Protein AF-A0A2N1R5A4-F1 (afdb_monomer)

Secondary structure (DSSP, 8-state):
------------------------------------SS---S-TTHHHHHHHHHTT-PPPPPHHHHHHHHHHHHHHTTTTS-HHHHHHHHHHHTT-TT--HHHHHHHHHHHHHHHHHHTHHHHHHHHHHHHHHHTT---GGGHHHHHTHHHHHHHHHHHHHHHHHHTTS-----HHHHHHHHHHHHHHHHHHTT---SB-GGG-HHHHHHHHHHHHHHTTSTTS-HHHHHHHHHHHTTB-HHHH-

Nearest PDB structures (foldseek):
  6fmt-assembly1_A  TM=8.128E-01  e=4.790E-05  Escherichia coli K-12
  6cb2-assembly1_A  TM=6.966E-01  e=2.205E-04  Escherichia coli K-12

Foldseek 3Di:
DDDDDDDDDPPPPDDDDDDDDDPDDDDDDDDDPPDPDDDDDDDPPVVVVVVCVVPVPQDPQDPVNLVVLLVQLLVVLPDLQFSQLVSCVSCVVVSNNPDDPVSVVVSVVVSVVVCCVVCVVLVVLLVVQVVCVVVVNHDPSSLLSVLQVQLQVLLQVLLVVLLVVVVVDCPDPDNVVLVVLSVVLVVLLVVLVPFAADDASNRCDNVLSNQLSNQLSVCSDRNRRSLSSQLSSCRNVHHHNVRRD

Sequence (245 aa):
MSTGGAERNEERLAAPGLWPCLNVRIDYADSSLTKYLYEWRFSSSEAAVSRAIVRGRRMPMTFVQACVLGLFQGVAEFLPVSSSGHLLVFKDLMGLSDVPVLFDVVLHLATLASILVVFRKRVAGILVSMARWIAHKSGEADAENLAIVPPALVATFLTAVVGLLVDKVDLGSSPKLVAGLLLVTAAILVASSRLGGGTGYRGMGWKRGIVIGLAQGIGVFPGISRSGITISAGLASGLKREEAG

pLDDT: mean 78.46, std 22.05, range [31.47, 97.25]

Mean predicted aligned error: 13.77 Å

Radius of gyration: 30.94 Å; Cα contacts (8 Å, |Δi|>4): 231; chains: 1; bounding box: 44×62×106 Å

Structure (mmCIF, N/CA/C/O backbone):
data_AF-A0A2N1R5A4-F1
#
_entry.id   AF-A0A2N1R5A4-F1
#
loop_
_atom_site.group_PDB
_atom_site.id
_atom_site.type_symbol
_atom_site.label_atom_id
_atom_site.label_alt_id
_atom_site.label_comp_id
_atom_site.label_asym_id
_atom_site.label_entity_id
_atom_site.label_seq_id
_atom_site.pdbx_PDB_ins_code
_atom_site.Cartn_x
_atom_site.Cartn_y
_atom_site.Cartn_z
_atom_site.occupancy
_atom_site.B_iso_or_equiv
_atom_site.auth_seq_id
_atom_site.auth_comp_id
_atom_site.auth_asym_id
_atom_site.auth_atom_id
_atom_site.pdbx_PDB_model_num
ATOM 1 N N . MET A 1 1 ? -7.183 47.922 -85.135 1.00 38.62 1 MET A N 1
ATOM 2 C CA . MET A 1 1 ? -7.449 46.470 -85.250 1.00 38.62 1 MET A CA 1
ATOM 3 C C . MET A 1 1 ? -7.148 45.880 -83.880 1.00 38.62 1 MET A C 1
ATOM 5 O O . MET A 1 1 ? -6.009 45.981 -83.459 1.00 38.62 1 MET A O 1
ATOM 9 N N . SER A 1 2 ? -8.171 45.704 -83.032 1.00 36.09 2 SER A N 1
ATOM 10 C CA . SER A 1 2 ? -8.958 44.455 -82.887 1.00 36.09 2 SER A CA 1
ATOM 11 C C . SER A 1 2 ? -8.044 43.351 -82.341 1.00 36.09 2 SER A C 1
ATOM 13 O O . SER A 1 2 ? -7.055 43.056 -82.993 1.00 36.09 2 SER A O 1
ATOM 15 N N . THR A 1 3 ? -8.202 42.763 -81.159 1.00 39.41 3 THR A N 1
ATOM 16 C CA . THR A 1 3 ? -9.374 42.333 -80.370 1.00 39.41 3 THR A CA 1
ATOM 17 C C . THR A 1 3 ? -8.874 42.126 -78.928 1.00 39.41 3 THR A C 1
ATOM 19 O O . THR A 1 3 ? -7.727 41.743 -78.743 1.00 39.41 3 THR A O 1
ATOM 22 N N . GLY A 1 4 ? -9.606 42.425 -77.860 1.00 33.94 4 GLY A N 1
ATOM 23 C CA . GLY A 1 4 ? -10.830 41.729 -77.466 1.00 33.94 4 GLY A CA 1
ATOM 24 C C . GLY A 1 4 ? -10.540 40.971 -76.167 1.00 33.94 4 GLY A C 1
ATOM 25 O O . GLY A 1 4 ? -9.726 40.052 -76.155 1.00 33.94 4 GLY A O 1
ATOM 26 N N . GLY A 1 5 ? -11.154 41.411 -75.069 1.00 45.38 5 GLY A N 1
ATOM 27 C CA . GLY A 1 5 ? -11.184 40.641 -73.832 1.00 45.38 5 GLY A CA 1
ATOM 28 C C . GLY A 1 5 ? -12.022 39.375 -74.010 1.00 45.38 5 GLY A C 1
ATOM 29 O O . GLY A 1 5 ? -12.999 39.381 -74.752 1.00 45.38 5 GLY A O 1
ATOM 30 N N . ALA A 1 6 ? -11.635 38.313 -73.316 1.00 43.84 6 ALA A N 1
ATOM 31 C CA . ALA A 1 6 ? -12.456 37.134 -73.061 1.00 43.84 6 ALA A CA 1
ATOM 32 C C . ALA A 1 6 ? -11.964 36.585 -71.716 1.00 43.84 6 ALA A C 1
ATOM 34 O O . ALA A 1 6 ? -10.813 36.191 -71.573 1.00 43.84 6 ALA A O 1
ATOM 35 N N . GLU A 1 7 ? -12.634 36.966 -70.641 1.00 44.44 7 GLU A N 1
ATOM 36 C CA . GLU A 1 7 ? -13.735 36.212 -70.043 1.00 44.44 7 GLU A CA 1
ATOM 37 C C . GLU A 1 7 ? -13.238 35.158 -69.054 1.00 44.44 7 GLU A C 1
ATOM 39 O O . GLU A 1 7 ? -12.411 34.290 -69.314 1.00 44.44 7 GLU A O 1
ATOM 44 N N . ARG A 1 8 ? -13.756 35.347 -67.849 1.00 46.75 8 ARG A N 1
ATOM 45 C CA . ARG A 1 8 ? -13.519 34.611 -66.626 1.00 46.75 8 ARG A CA 1
ATOM 46 C C . ARG A 1 8 ? -14.373 33.348 -66.701 1.00 46.75 8 ARG A C 1
ATOM 48 O O . ARG A 1 8 ? -15.586 33.472 -66.622 1.00 46.75 8 ARG A O 1
ATOM 55 N N . ASN A 1 9 ? -13.759 32.172 -66.800 1.00 37.84 9 ASN A N 1
ATOM 56 C CA . ASN A 1 9 ? -14.450 30.899 -66.581 1.00 37.84 9 ASN A CA 1
ATOM 57 C C . ASN A 1 9 ? -13.842 30.192 -65.368 1.00 37.84 9 ASN A C 1
ATOM 59 O O . ASN A 1 9 ? -13.026 29.281 -65.477 1.00 37.84 9 ASN A O 1
ATOM 63 N N . GLU A 1 10 ? -14.241 30.663 -64.185 1.00 43.12 10 GLU A N 1
ATOM 64 C CA . GLU A 1 10 ? -14.227 29.848 -62.973 1.00 43.12 10 GLU A CA 1
ATOM 65 C C . GLU A 1 10 ? -15.364 28.827 -63.097 1.00 43.12 10 GLU A C 1
ATOM 67 O O . GLU A 1 10 ? -16.507 29.108 -62.736 1.00 43.12 10 GLU A O 1
ATOM 72 N N . GLU A 1 11 ? -15.076 27.630 -63.608 1.00 37.25 11 GLU A N 1
ATOM 73 C CA . GLU A 1 11 ? -16.006 26.511 -63.458 1.00 37.25 11 GLU A CA 1
ATOM 74 C C . GLU A 1 11 ? -16.001 26.042 -61.995 1.00 37.25 11 GLU A C 1
ATOM 76 O O . GLU A 1 11 ? -15.258 25.154 -61.578 1.00 37.25 11 GLU A O 1
ATOM 81 N N . ARG A 1 12 ? -16.869 26.660 -61.185 1.00 39.47 12 ARG A N 1
ATOM 82 C CA . ARG A 1 12 ? -17.380 26.060 -59.949 1.00 39.47 12 ARG A CA 1
ATOM 83 C C . ARG A 1 12 ? -18.332 24.927 -60.322 1.00 39.47 12 ARG A C 1
ATOM 85 O O . ARG A 1 12 ? -19.537 25.137 -60.440 1.00 39.47 12 ARG A O 1
ATOM 92 N N . LEU A 1 13 ? -17.813 23.709 -60.427 1.00 35.88 13 LEU A N 1
ATOM 93 C CA . LEU A 1 13 ? -18.649 22.519 -60.308 1.00 35.88 13 LEU A CA 1
ATOM 94 C C . LEU A 1 13 ? -18.947 22.280 -58.825 1.00 35.88 13 LEU A C 1
ATOM 96 O O . LEU A 1 13 ? -18.180 21.657 -58.095 1.00 35.88 13 LEU A O 1
ATOM 100 N N . ALA A 1 14 ? -20.075 22.822 -58.373 1.00 40.78 14 ALA A N 1
ATOM 101 C CA . ALA A 1 14 ? -20.738 22.351 -57.170 1.00 40.78 14 ALA A CA 1
ATOM 102 C C . ALA A 1 14 ? -21.546 21.095 -57.528 1.00 40.78 14 ALA A C 1
ATOM 104 O O . ALA A 1 14 ? -22.563 21.185 -58.210 1.00 40.78 14 ALA A O 1
ATOM 105 N N . ALA A 1 15 ? -21.107 19.931 -57.050 1.00 40.31 15 ALA A N 1
ATOM 106 C CA . ALA A 1 15 ? -21.948 18.746 -56.928 1.00 40.31 15 ALA A CA 1
ATOM 107 C C . ALA A 1 15 ? -21.550 17.944 -55.670 1.00 40.31 15 ALA A C 1
ATOM 109 O O . ALA A 1 15 ? -20.407 18.037 -55.220 1.00 40.31 15 ALA A O 1
ATOM 110 N N . PRO A 1 16 ? -22.507 17.247 -55.037 1.00 43.66 16 PRO A N 1
ATOM 111 C CA . PRO A 1 16 ? -22.581 17.127 -53.588 1.00 43.66 16 PRO A CA 1
ATOM 112 C C . PRO A 1 16 ? -22.128 15.759 -53.060 1.00 43.66 16 PRO A C 1
ATOM 114 O O . PRO A 1 16 ? -22.350 14.732 -53.693 1.00 43.66 16 PRO A O 1
ATOM 117 N N . GLY A 1 17 ? -21.630 15.749 -51.821 1.00 43.44 17 GLY A N 1
ATOM 118 C CA . GLY A 1 17 ? -21.624 14.562 -50.965 1.00 43.44 17 GLY A CA 1
ATOM 119 C C . GLY A 1 17 ? -20.312 13.773 -50.907 1.00 43.44 17 GLY A C 1
ATOM 120 O O . GLY A 1 17 ? -19.796 13.322 -51.918 1.00 43.44 17 GLY A O 1
ATOM 121 N N . LEU A 1 18 ? -19.886 13.538 -49.659 1.00 35.31 18 LEU A N 1
ATOM 122 C CA . LEU A 1 18 ? -18.924 12.533 -49.176 1.00 35.31 18 LEU A CA 1
ATOM 123 C C . LEU A 1 18 ? -17.424 12.816 -49.429 1.00 35.31 18 LEU A C 1
ATOM 125 O O . LEU A 1 18 ? -16.897 12.694 -50.525 1.00 35.31 18 LEU A O 1
ATOM 129 N N . TRP A 1 19 ? -16.724 13.142 -48.334 1.00 37.88 19 TRP A N 1
ATOM 130 C CA . TRP A 1 19 ? -15.260 13.047 -48.163 1.00 37.88 19 TRP A CA 1
ATOM 131 C C . TRP A 1 19 ? -14.756 11.651 -48.608 1.00 37.88 19 TRP A C 1
ATOM 133 O O . TRP A 1 19 ? -15.540 10.714 -48.437 1.00 37.88 19 TRP A O 1
ATOM 143 N N . PRO A 1 20 ? -13.481 11.427 -49.035 1.00 48.81 20 PRO A N 1
ATOM 144 C CA . PRO A 1 20 ? -12.291 11.947 -48.339 1.00 48.81 20 PRO A CA 1
ATOM 145 C C . PRO A 1 20 ? -10.967 12.098 -49.149 1.00 48.81 20 PRO A C 1
ATOM 147 O O . PRO A 1 20 ? -10.773 11.522 -50.210 1.00 48.81 20 PRO A O 1
ATOM 150 N N . CYS A 1 21 ? -9.993 12.767 -48.517 1.00 38.88 21 CYS A N 1
ATOM 151 C CA . CYS A 1 21 ? -8.541 12.617 -48.711 1.00 38.88 21 CYS A CA 1
ATOM 152 C C . CYS A 1 21 ? -7.894 13.062 -50.042 1.00 38.88 21 CYS A C 1
ATOM 154 O O . CYS A 1 21 ? -8.387 12.844 -51.136 1.00 38.88 21 CYS A O 1
ATOM 156 N N . LEU A 1 22 ? -6.661 13.562 -49.896 1.00 34.66 22 LEU A N 1
ATOM 157 C CA . LEU A 1 22 ? -5.660 13.779 -50.946 1.00 34.66 22 LEU A CA 1
ATOM 158 C C . LEU A 1 22 ? -5.798 15.071 -51.769 1.00 34.66 22 LEU A C 1
ATOM 160 O O . LEU A 1 22 ? -6.216 15.078 -52.918 1.00 34.66 22 LEU A O 1
ATOM 164 N N . ASN A 1 23 ? -5.294 16.168 -51.202 1.00 32.75 23 ASN A N 1
ATOM 165 C CA . ASN A 1 23 ? -4.788 17.279 -52.003 1.00 32.75 23 ASN A CA 1
ATOM 166 C C . ASN A 1 23 ? -3.254 17.208 -51.966 1.00 32.75 23 ASN A C 1
ATOM 168 O O . ASN A 1 23 ? -2.614 17.786 -51.089 1.00 32.75 23 ASN A O 1
ATOM 172 N N . VAL A 1 24 ? -2.665 16.415 -52.865 1.00 37.81 24 VAL A N 1
ATOM 173 C CA . VAL A 1 24 ? -1.216 16.405 -53.107 1.00 37.81 24 VAL A CA 1
ATOM 174 C C . VAL A 1 24 ? -0.992 17.026 -54.475 1.00 37.81 24 VAL A C 1
ATOM 176 O O . VAL A 1 24 ? -1.367 16.471 -55.503 1.00 37.81 24 VAL A O 1
ATOM 179 N N . ARG A 1 25 ? -0.406 18.219 -54.455 1.00 33.16 25 ARG A N 1
ATOM 180 C CA . ARG A 1 25 ? 0.061 18.950 -55.628 1.00 33.16 25 ARG A CA 1
ATOM 181 C C . ARG A 1 25 ? 1.377 18.292 -56.066 1.00 33.16 25 ARG A C 1
ATOM 183 O O . ARG A 1 25 ? 2.320 18.271 -55.281 1.00 33.16 25 ARG A O 1
ATOM 190 N N . ILE A 1 26 ? 1.415 17.698 -57.257 1.00 36.38 26 ILE A N 1
ATOM 191 C CA . ILE A 1 26 ? 2.628 17.102 -57.838 1.00 36.38 26 ILE A CA 1
ATOM 192 C C . ILE A 1 26 ? 3.144 18.064 -58.907 1.00 36.38 26 ILE A C 1
ATOM 194 O O . ILE A 1 26 ? 2.508 18.224 -59.946 1.00 36.38 26 ILE A O 1
ATOM 198 N N . ASP A 1 27 ? 4.282 18.701 -58.633 1.00 32.91 27 ASP A N 1
ATOM 199 C CA . ASP A 1 27 ? 5.105 19.345 -59.657 1.00 32.91 27 ASP A CA 1
ATOM 200 C C . ASP A 1 27 ? 5.864 18.261 -60.430 1.00 32.91 27 ASP A C 1
ATOM 202 O O . ASP A 1 27 ? 6.550 17.419 -59.846 1.00 32.91 27 ASP A O 1
ATOM 206 N N . TYR A 1 28 ? 5.726 18.273 -61.754 1.00 34.88 28 TYR A N 1
ATOM 207 C CA . TYR A 1 28 ? 6.483 17.416 -62.660 1.00 34.88 28 TYR A CA 1
ATOM 208 C C . TYR A 1 28 ? 7.795 18.106 -63.030 1.00 34.88 28 TYR A C 1
ATOM 210 O O . TYR A 1 28 ? 7.831 18.950 -63.922 1.00 34.88 28 TYR A O 1
ATOM 218 N N . ALA A 1 29 ? 8.884 17.706 -62.380 1.00 34.66 29 ALA A N 1
ATOM 219 C CA . ALA A 1 29 ? 10.231 17.920 -62.891 1.00 34.66 29 ALA A CA 1
ATOM 220 C C . ALA A 1 29 ? 11.153 16.813 -62.366 1.00 34.66 29 ALA A C 1
ATOM 222 O O . ALA A 1 29 ? 11.592 16.856 -61.223 1.00 34.66 29 ALA A O 1
ATOM 223 N N . ASP A 1 30 ? 11.366 15.790 -63.192 1.00 34.44 30 ASP A N 1
ATOM 224 C CA . ASP A 1 30 ? 12.681 15.250 -63.572 1.00 34.44 30 ASP A CA 1
ATOM 225 C C . ASP A 1 30 ? 12.570 13.765 -63.972 1.00 34.44 30 ASP A C 1
ATOM 227 O O . ASP A 1 30 ? 11.887 12.940 -63.364 1.00 34.44 30 ASP A O 1
ATOM 231 N N . SER A 1 31 ? 13.209 13.467 -65.091 1.00 47.75 31 SER A N 1
ATOM 232 C CA . SER A 1 31 ? 13.121 12.274 -65.913 1.00 47.75 31 SER A CA 1
ATOM 233 C C . SER A 1 31 ? 14.115 11.197 -65.479 1.00 47.75 31 SER A C 1
ATOM 235 O O . SER A 1 31 ? 15.319 11.358 -65.645 1.00 47.75 31 SER A O 1
ATOM 237 N N . SER A 1 32 ? 13.627 10.042 -65.020 1.00 31.47 32 SER A N 1
ATOM 238 C CA . SER A 1 32 ? 14.327 8.753 -65.193 1.00 31.47 32 SER A CA 1
ATOM 239 C C . SER A 1 32 ? 13.379 7.562 -64.971 1.00 31.47 32 SER A C 1
ATOM 241 O O . SER A 1 32 ? 13.102 7.116 -63.860 1.00 31.47 32 SER A O 1
ATOM 243 N N . LEU A 1 33 ? 12.852 7.050 -66.087 1.00 38.97 33 LEU A N 1
ATOM 244 C CA . LEU A 1 33 ? 11.903 5.936 -66.212 1.00 38.97 33 LEU A CA 1
ATOM 245 C C . LEU A 1 33 ? 12.588 4.553 -66.166 1.00 38.97 33 LEU A C 1
ATOM 247 O O . LEU A 1 33 ? 12.486 3.780 -67.113 1.00 38.97 33 LEU A O 1
ATOM 251 N N . THR A 1 34 ? 13.263 4.195 -65.073 1.00 37.41 34 THR A N 1
ATOM 252 C CA . THR A 1 34 ? 13.851 2.840 -64.926 1.00 37.41 34 THR A CA 1
ATOM 253 C C . THR A 1 34 ? 13.839 2.340 -63.482 1.00 37.41 34 THR A C 1
ATOM 255 O O . THR A 1 34 ? 14.871 2.001 -62.906 1.00 37.41 34 THR A O 1
ATOM 258 N N . LYS A 1 35 ? 12.656 2.270 -62.858 1.00 33.91 35 LYS A N 1
ATOM 259 C CA . LYS A 1 35 ? 12.503 1.497 -61.607 1.00 33.91 35 LYS A CA 1
ATOM 260 C C . LYS A 1 35 ? 11.090 1.012 -61.288 1.00 33.91 35 LYS A C 1
ATOM 262 O O . LYS A 1 35 ? 10.770 0.749 -60.132 1.00 33.91 35 LYS A O 1
ATOM 267 N N . TYR A 1 36 ? 10.253 0.877 -62.309 1.00 33.88 36 TYR A N 1
ATOM 268 C CA . TYR A 1 36 ? 8.976 0.187 -62.196 1.00 33.88 36 TYR A CA 1
ATOM 269 C C . TYR A 1 36 ? 9.079 -1.109 -62.985 1.00 33.88 36 TYR A C 1
ATOM 271 O O . TYR A 1 36 ? 9.395 -1.059 -64.167 1.00 33.88 36 TYR A O 1
ATOM 279 N N . LEU A 1 37 ? 8.769 -2.217 -62.308 1.00 36.16 37 LEU A N 1
ATOM 280 C CA . LEU A 1 37 ? 8.665 -3.609 -62.765 1.00 36.16 37 LEU A CA 1
ATOM 281 C C . LEU A 1 37 ? 9.774 -4.525 -62.222 1.00 36.16 37 LEU A C 1
ATOM 283 O O . LEU A 1 37 ? 10.950 -4.358 -62.518 1.00 36.16 37 LEU A O 1
ATOM 287 N N . TYR A 1 38 ? 9.301 -5.538 -61.487 1.00 33.47 38 TYR A N 1
ATOM 288 C CA . TYR A 1 38 ? 9.990 -6.699 -60.909 1.00 33.47 38 TYR A CA 1
ATOM 289 C C . TYR A 1 38 ? 10.623 -6.525 -59.522 1.00 33.47 38 TYR A C 1
ATOM 291 O O . TYR A 1 38 ? 11.831 -6.438 -59.378 1.00 33.47 38 TYR A O 1
ATOM 299 N N . GLU A 1 39 ? 9.780 -6.556 -58.484 1.00 33.06 39 GLU A N 1
ATOM 300 C CA . GLU A 1 39 ? 9.723 -7.715 -57.571 1.00 33.06 39 GLU A CA 1
ATOM 301 C C . GLU A 1 39 ? 8.591 -7.541 -56.544 1.00 33.06 39 GLU A C 1
ATOM 303 O O . GLU A 1 39 ? 8.650 -6.729 -55.624 1.00 33.06 39 GLU A O 1
ATOM 308 N N . TRP A 1 40 ? 7.524 -8.323 -56.719 1.00 35.38 40 TRP A N 1
ATOM 309 C CA . TRP A 1 40 ? 6.447 -8.496 -55.747 1.00 35.38 40 TRP A CA 1
ATOM 310 C C . TRP A 1 40 ? 6.473 -9.961 -55.313 1.00 35.38 40 TRP A C 1
ATOM 312 O O . TRP A 1 40 ? 5.943 -10.816 -56.022 1.00 35.38 40 TRP A O 1
ATOM 322 N N . ARG A 1 41 ? 7.122 -10.282 -54.182 1.00 36.53 41 ARG A N 1
ATOM 323 C CA . ARG A 1 41 ? 6.940 -11.590 -53.533 1.00 36.53 41 ARG A CA 1
ATOM 324 C C . ARG A 1 41 ? 7.281 -11.585 -52.035 1.00 36.53 41 ARG A C 1
ATOM 326 O O . ARG A 1 41 ? 8.438 -11.577 -51.650 1.00 36.53 41 ARG A O 1
ATOM 333 N N . PHE A 1 42 ? 6.209 -11.714 -51.251 1.00 34.47 42 PHE A N 1
ATOM 334 C CA . PHE A 1 42 ? 6.087 -12.332 -49.921 1.00 34.47 42 PHE A CA 1
ATOM 335 C C . PHE A 1 42 ? 6.638 -11.652 -48.643 1.00 34.47 42 PHE A C 1
ATOM 337 O O . PHE A 1 42 ? 7.790 -11.265 -48.532 1.00 34.47 42 PHE A O 1
ATOM 344 N N . SER A 1 43 ? 5.756 -11.679 -47.631 1.00 38.84 43 SER A N 1
ATOM 345 C CA . SER A 1 43 ? 5.914 -11.403 -46.191 1.00 38.84 43 SER A CA 1
ATOM 346 C C . SER A 1 43 ? 5.950 -9.939 -45.722 1.00 38.84 43 SER A C 1
ATOM 348 O O . SER A 1 43 ? 6.980 -9.347 -45.404 1.00 38.84 43 SER A O 1
ATOM 350 N N . SER A 1 44 ? 4.753 -9.363 -45.598 1.00 51.00 44 SER A N 1
ATOM 351 C CA . SER A 1 44 ? 4.470 -7.994 -45.142 1.00 51.00 44 SER A CA 1
ATOM 352 C C . SER A 1 44 ? 4.685 -7.728 -43.639 1.00 51.00 44 SER A C 1
ATOM 354 O O . SER A 1 44 ? 4.224 -6.698 -43.150 1.00 51.00 44 SER A O 1
ATOM 356 N N . SER A 1 45 ? 5.362 -8.602 -42.887 1.00 50.19 45 SER A N 1
ATOM 357 C CA . SER A 1 45 ? 5.686 -8.368 -41.467 1.00 50.19 45 SER A CA 1
ATOM 358 C C . SER A 1 45 ? 7.139 -7.926 -41.256 1.00 50.19 45 SER A C 1
ATOM 360 O O . SER A 1 45 ? 7.386 -6.996 -40.494 1.00 50.1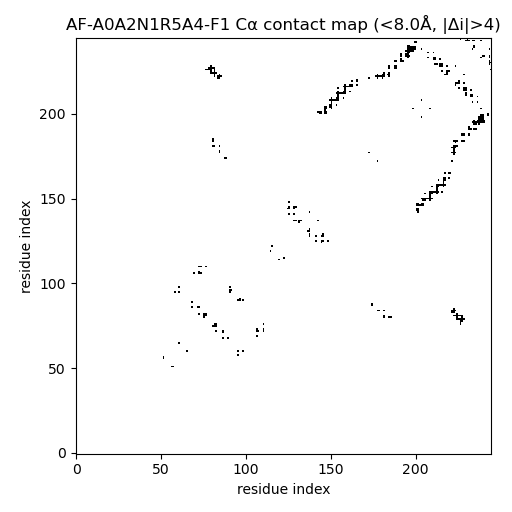9 45 SER A O 1
ATOM 362 N N . GLU A 1 46 ? 8.107 -8.491 -41.976 1.00 47.38 46 GLU A N 1
ATOM 363 C CA . GLU A 1 46 ? 9.531 -8.243 -41.696 1.00 47.38 46 GLU A CA 1
ATOM 364 C C . GLU A 1 46 ? 10.063 -6.959 -42.349 1.00 47.38 46 GLU A C 1
ATOM 366 O O . GLU A 1 46 ? 10.825 -6.206 -41.742 1.00 47.38 46 GLU A O 1
ATOM 371 N N . ALA A 1 47 ? 9.585 -6.616 -43.548 1.00 41.78 47 ALA A N 1
ATOM 372 C CA . ALA A 1 47 ? 10.017 -5.408 -44.260 1.00 41.78 47 ALA A CA 1
ATOM 373 C C . ALA A 1 47 ? 9.438 -4.101 -43.676 1.00 41.78 47 ALA A C 1
ATOM 375 O O . ALA A 1 47 ? 9.939 -3.008 -43.968 1.00 41.78 47 ALA A O 1
ATOM 376 N N . ALA A 1 48 ? 8.369 -4.197 -42.880 1.00 52.03 48 ALA A N 1
ATOM 377 C CA . ALA A 1 48 ? 7.825 -3.083 -42.104 1.00 52.03 48 ALA A CA 1
ATOM 378 C C . ALA A 1 48 ? 8.643 -2.869 -40.822 1.00 52.03 48 ALA A C 1
ATOM 380 O O . ALA A 1 48 ? 9.032 -1.739 -40.528 1.00 52.03 48 ALA A O 1
ATOM 381 N N . VAL A 1 49 ? 8.988 -3.961 -40.132 1.00 52.06 49 VAL A N 1
ATOM 382 C CA . VAL A 1 49 ? 9.856 -3.963 -38.945 1.00 52.06 49 VAL A CA 1
ATOM 383 C C . VAL A 1 49 ? 11.248 -3.431 -39.295 1.00 52.06 49 VAL A C 1
ATOM 385 O O . VAL A 1 49 ? 11.729 -2.494 -38.663 1.00 52.06 49 VAL A O 1
ATOM 388 N N . SER A 1 50 ? 11.852 -3.913 -40.382 1.00 40.75 50 SER A N 1
ATOM 389 C CA . SER A 1 50 ? 13.212 -3.521 -40.768 1.00 40.75 50 SER A CA 1
ATOM 390 C C . SER A 1 50 ? 13.321 -2.069 -41.263 1.00 40.75 50 SER A C 1
ATOM 392 O O . SER A 1 50 ? 14.377 -1.454 -41.132 1.00 40.75 50 SER A O 1
ATOM 394 N N . ARG A 1 51 ? 12.236 -1.475 -41.788 1.00 40.50 51 ARG A N 1
ATOM 395 C CA . ARG A 1 51 ? 12.192 -0.048 -42.176 1.00 40.50 51 ARG A CA 1
ATOM 396 C C . ARG A 1 51 ? 11.804 0.886 -41.026 1.00 40.50 51 ARG A C 1
ATOM 398 O O . ARG A 1 51 ? 12.214 2.046 -41.043 1.00 40.50 51 ARG A O 1
ATOM 405 N N . ALA A 1 52 ? 11.068 0.396 -40.029 1.00 48.81 52 ALA A N 1
ATOM 406 C CA . ALA A 1 52 ? 10.799 1.120 -38.784 1.00 48.81 52 ALA A CA 1
ATOM 407 C C . ALA A 1 52 ? 12.038 1.205 -37.873 1.00 48.81 52 ALA A C 1
ATOM 409 O O . ALA A 1 52 ? 12.173 2.161 -37.120 1.00 48.81 52 ALA A O 1
ATOM 410 N N . ILE A 1 53 ? 12.977 0.260 -37.990 1.00 51.03 53 ILE A N 1
ATOM 411 C CA . ILE A 1 53 ? 14.257 0.282 -37.261 1.00 51.03 53 ILE A CA 1
ATOM 412 C C . ILE A 1 53 ? 15.204 1.389 -37.780 1.00 51.03 53 ILE A C 1
ATOM 414 O O . ILE A 1 53 ? 15.960 1.963 -37.004 1.00 51.03 53 ILE A O 1
ATOM 418 N N . VAL A 1 54 ? 15.141 1.747 -39.071 1.00 52.88 54 VAL A N 1
ATOM 419 C CA . VAL A 1 54 ? 16.077 2.706 -39.710 1.00 52.88 54 VAL A CA 1
ATOM 420 C C . VAL A 1 54 ? 15.619 4.170 -39.618 1.00 52.88 54 VAL A C 1
ATOM 422 O O . VAL A 1 54 ? 16.429 5.091 -39.667 1.00 52.88 54 VAL A O 1
ATOM 425 N N . ARG A 1 55 ? 14.321 4.424 -39.446 1.00 47.00 55 ARG A N 1
ATOM 426 C CA . ARG A 1 55 ? 13.779 5.753 -39.121 1.00 47.00 55 ARG A CA 1
ATOM 427 C C . ARG A 1 55 ? 13.214 5.624 -37.729 1.00 47.00 55 ARG A C 1
ATOM 429 O O . ARG A 1 55 ? 12.226 4.920 -37.651 1.00 47.00 55 ARG A O 1
ATOM 436 N N . GLY A 1 56 ? 13.790 6.250 -36.697 1.00 46.75 56 GLY A N 1
ATOM 437 C CA . GLY A 1 56 ? 13.422 6.143 -35.267 1.00 46.75 56 GLY A CA 1
ATOM 438 C C . GLY A 1 56 ? 11.947 6.408 -34.912 1.00 46.75 56 GLY A C 1
ATOM 439 O O . GLY A 1 56 ? 11.624 7.277 -34.107 1.00 46.75 56 GLY A O 1
ATOM 440 N N . ARG A 1 57 ? 11.038 5.657 -35.526 1.00 49.19 57 ARG A N 1
ATOM 441 C CA . ARG A 1 57 ? 9.595 5.718 -35.433 1.00 49.19 57 ARG A CA 1
ATOM 442 C C . ARG A 1 57 ? 9.245 4.703 -34.367 1.00 49.19 57 ARG A C 1
ATOM 444 O O . ARG A 1 57 ? 9.111 3.511 -34.625 1.00 49.19 57 ARG A O 1
ATOM 451 N N . ARG A 1 58 ? 9.201 5.211 -33.142 1.00 56.94 58 ARG A N 1
ATOM 452 C CA . ARG A 1 58 ? 8.823 4.455 -31.955 1.00 56.94 58 ARG A CA 1
ATOM 453 C C . ARG A 1 58 ? 7.430 3.875 -32.202 1.00 56.94 58 ARG A C 1
ATOM 455 O O . ARG A 1 58 ? 6.519 4.603 -32.603 1.00 56.94 58 ARG A O 1
ATOM 462 N N . MET A 1 59 ? 7.297 2.559 -32.069 1.00 56.91 59 MET A N 1
ATOM 463 C CA . MET A 1 59 ? 6.027 1.883 -32.311 1.00 56.91 59 MET A CA 1
ATOM 464 C C . MET A 1 59 ? 5.072 2.248 -31.168 1.00 56.91 59 MET A C 1
ATOM 466 O O . MET A 1 59 ? 5.438 2.057 -30.008 1.00 56.91 59 ME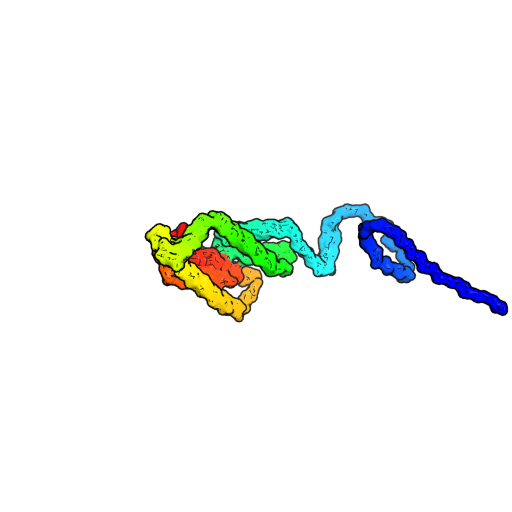T A O 1
ATOM 470 N N . PRO A 1 60 ? 3.877 2.795 -31.454 1.00 72.31 60 PRO A N 1
ATOM 471 C CA . PRO A 1 60 ? 2.902 3.065 -30.407 1.00 72.31 60 PRO A CA 1
ATOM 472 C C . PRO A 1 60 ? 2.519 1.754 -29.712 1.00 72.31 60 PRO A C 1
ATOM 474 O O . PRO A 1 60 ? 2.451 0.706 -30.360 1.00 72.31 60 PRO A O 1
ATOM 477 N N . MET A 1 61 ? 2.263 1.817 -28.401 1.00 84.75 61 MET A N 1
ATOM 478 C CA . MET A 1 61 ? 1.838 0.653 -27.622 1.00 84.75 61 MET A CA 1
ATOM 479 C C . MET A 1 61 ? 0.618 0.008 -28.283 1.00 84.75 61 MET A C 1
ATOM 481 O O . MET A 1 61 ? -0.414 0.647 -28.495 1.00 84.75 61 MET A O 1
ATOM 485 N N . THR A 1 62 ? 0.741 -1.272 -28.609 1.00 90.12 62 THR A N 1
ATOM 486 C CA . THR A 1 62 ? -0.360 -2.038 -29.191 1.00 90.12 62 THR A CA 1
ATOM 487 C C . THR A 1 62 ? -1.402 -2.370 -28.126 1.00 90.12 62 THR A C 1
ATOM 489 O O . THR A 1 62 ? -1.095 -2.470 -26.937 1.00 90.12 62 THR A O 1
ATOM 492 N N . PHE A 1 63 ? -2.643 -2.610 -28.550 1.00 90.38 63 PHE A N 1
ATOM 493 C CA . PHE A 1 63 ? -3.709 -3.048 -27.644 1.00 90.38 63 PHE A CA 1
ATOM 494 C C . PHE A 1 63 ? -3.325 -4.318 -26.866 1.00 90.38 63 PHE A C 1
ATOM 496 O O . PHE A 1 63 ? -3.546 -4.400 -25.663 1.00 90.38 63 PHE A O 1
ATOM 503 N N . VAL A 1 64 ? -2.671 -5.277 -27.530 1.00 92.06 64 VAL A N 1
ATOM 504 C CA . VAL A 1 64 ? -2.211 -6.521 -26.895 1.00 92.06 64 VAL A CA 1
ATOM 505 C C . VAL A 1 64 ? -1.178 -6.235 -25.803 1.00 92.06 64 VAL A C 1
ATOM 507 O O . VAL A 1 64 ? -1.309 -6.758 -24.699 1.00 92.06 64 VAL A O 1
ATOM 510 N N . GLN A 1 65 ? -0.193 -5.370 -26.066 1.00 91.69 65 GLN A N 1
ATOM 511 C CA . GLN A 1 65 ? 0.784 -4.959 -25.051 1.00 91.69 65 GLN A CA 1
ATOM 512 C C . GLN A 1 65 ? 0.104 -4.275 -23.860 1.00 91.69 65 GLN A C 1
ATOM 514 O O . GLN A 1 65 ? 0.427 -4.588 -22.717 1.00 91.69 65 GLN A O 1
ATOM 519 N N . ALA A 1 66 ? -0.880 -3.406 -24.111 1.00 92.19 66 ALA A N 1
ATOM 520 C CA . ALA A 1 66 ? -1.652 -2.760 -23.054 1.00 92.19 66 ALA A CA 1
ATOM 521 C C . ALA A 1 66 ? -2.401 -3.783 -22.181 1.00 92.19 66 ALA A C 1
ATOM 523 O O . ALA A 1 66 ? -2.359 -3.692 -20.956 1.00 92.19 66 ALA A O 1
ATOM 524 N N . CYS A 1 67 ? -3.040 -4.785 -22.796 1.00 93.19 67 CYS A N 1
ATOM 525 C CA . CYS A 1 67 ? -3.719 -5.863 -22.076 1.00 93.19 67 CYS A CA 1
ATOM 526 C C . CYS A 1 67 ? -2.751 -6.706 -21.240 1.00 93.19 67 CYS A C 1
ATOM 528 O O . CYS A 1 67 ? -3.063 -7.021 -20.094 1.00 93.19 67 CYS A O 1
ATOM 530 N N . VAL A 1 68 ? -1.578 -7.050 -21.780 1.00 93.00 68 VAL A N 1
ATOM 531 C CA . VAL A 1 68 ? -0.561 -7.828 -21.055 1.00 93.00 68 VAL A CA 1
ATOM 532 C C . VAL A 1 68 ? -0.022 -7.041 -19.861 1.00 93.00 68 VAL A C 1
ATOM 534 O O . VAL A 1 68 ? 0.024 -7.575 -18.756 1.00 93.00 68 VAL A O 1
ATOM 537 N N . LEU A 1 69 ? 0.326 -5.765 -20.054 1.00 92.50 69 LEU A N 1
ATOM 538 C CA . LEU A 1 69 ? 0.787 -4.888 -18.974 1.00 92.50 69 LEU A CA 1
ATOM 539 C C . LEU A 1 69 ? -0.302 -4.677 -17.915 1.00 92.50 69 LEU A C 1
ATOM 541 O O . LEU A 1 69 ? -0.009 -4.699 -16.723 1.00 92.50 69 LEU A O 1
ATOM 545 N N . GLY A 1 70 ? -1.561 -4.528 -18.334 1.00 93.62 70 GLY A N 1
ATOM 546 C CA . GLY A 1 70 ? -2.694 -4.387 -17.424 1.00 93.62 70 G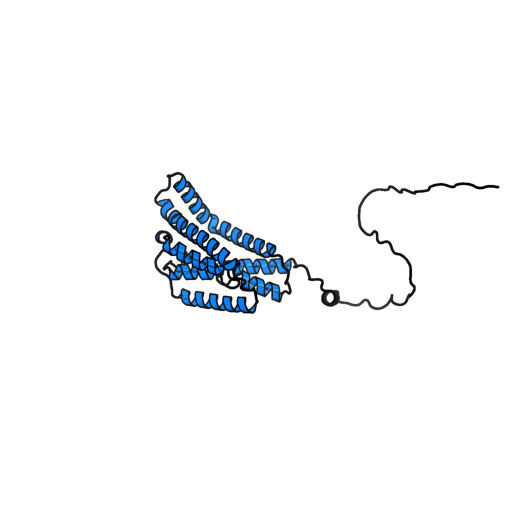LY A CA 1
ATOM 547 C C . GLY A 1 70 ? -2.973 -5.648 -16.608 1.00 93.62 70 GLY A C 1
ATOM 548 O O . GLY A 1 70 ? -3.168 -5.556 -15.398 1.00 93.62 70 GLY A O 1
ATOM 549 N N . LEU A 1 71 ? -2.928 -6.828 -17.234 1.00 93.25 71 LEU A N 1
ATOM 550 C CA . LEU A 1 71 ? -3.041 -8.107 -16.530 1.00 93.25 71 LEU A CA 1
ATOM 551 C C . LEU A 1 71 ? -1.898 -8.272 -15.526 1.00 93.25 71 LEU A C 1
ATOM 553 O O . LEU A 1 71 ? -2.131 -8.638 -14.375 1.00 93.25 71 LEU A O 1
ATOM 557 N N . PHE A 1 72 ? -0.674 -7.964 -15.955 1.00 92.94 72 PHE A N 1
ATOM 558 C CA . PHE A 1 72 ? 0.499 -8.050 -15.104 1.00 92.94 72 PHE A CA 1
ATOM 559 C C . PHE A 1 72 ? 0.394 -7.106 -13.900 1.00 92.94 72 PHE A C 1
ATOM 561 O O . PHE A 1 72 ? 0.584 -7.559 -12.775 1.00 92.94 72 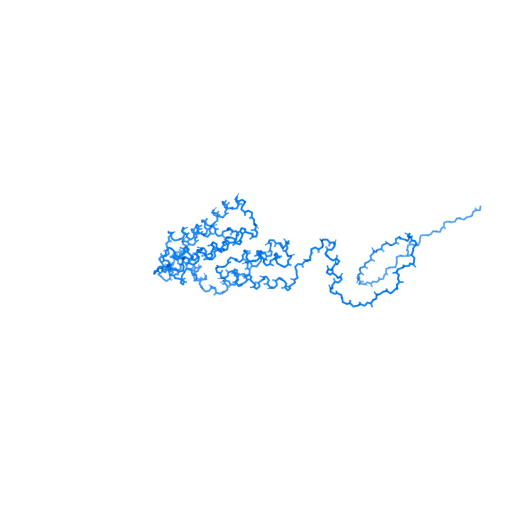PHE A O 1
ATOM 568 N N . GLN A 1 73 ? 0.017 -5.836 -14.100 1.00 93.50 73 GLN A N 1
ATOM 569 C CA . GLN A 1 73 ? -0.229 -4.903 -12.995 1.00 93.50 73 GLN A CA 1
ATOM 570 C C . GLN A 1 73 ? -1.334 -5.419 -12.069 1.00 93.50 73 GLN A C 1
ATOM 572 O O . GLN A 1 73 ? -1.185 -5.368 -10.851 1.00 93.50 73 GLN A O 1
ATOM 577 N N . GLY A 1 74 ? -2.428 -5.929 -12.639 1.00 91.94 74 GLY A N 1
ATOM 578 C CA . GLY A 1 74 ? -3.545 -6.482 -11.882 1.00 91.94 74 GLY A CA 1
ATOM 579 C C . GLY A 1 74 ? -3.120 -7.607 -10.942 1.00 91.94 74 GLY A C 1
ATOM 580 O O . GLY A 1 74 ? -3.613 -7.679 -9.826 1.00 91.94 74 GLY A O 1
ATOM 581 N N . VAL A 1 75 ? -2.174 -8.449 -11.357 1.00 91.69 75 VAL A N 1
ATOM 582 C CA . VAL A 1 75 ? -1.591 -9.478 -10.488 1.00 91.69 75 VAL A CA 1
ATOM 583 C C . VAL A 1 75 ? -0.582 -8.853 -9.518 1.00 91.69 75 VAL A C 1
ATOM 585 O O . VAL A 1 75 ? -0.699 -9.017 -8.307 1.00 91.69 75 VAL A O 1
ATOM 588 N N . ALA A 1 76 ? 0.395 -8.107 -10.029 1.00 90.94 76 ALA A N 1
ATOM 589 C CA . ALA A 1 76 ? 1.541 -7.635 -9.261 1.00 90.94 76 ALA A CA 1
ATOM 590 C C . ALA A 1 76 ? 1.200 -6.590 -8.185 1.00 90.94 76 ALA A C 1
ATOM 592 O O . ALA A 1 76 ? 1.947 -6.483 -7.219 1.00 90.94 76 ALA A O 1
ATOM 593 N N . GLU A 1 77 ? 0.105 -5.830 -8.315 1.00 89.75 77 GLU A N 1
ATOM 594 C CA . GLU A 1 77 ? -0.297 -4.839 -7.300 1.00 89.75 77 GLU A CA 1
ATOM 595 C C . GLU A 1 77 ? -0.716 -5.503 -5.981 1.00 89.75 77 GLU A C 1
ATOM 597 O O . GLU A 1 77 ? -0.474 -4.953 -4.908 1.00 89.75 77 GLU A O 1
ATOM 602 N N . PHE A 1 78 ? -1.319 -6.695 -6.046 1.00 85.00 78 PHE A N 1
ATOM 603 C CA . PHE A 1 78 ? -1.785 -7.415 -4.856 1.00 85.00 78 PHE A CA 1
ATOM 604 C C . PHE A 1 78 ? -0.720 -8.327 -4.253 1.00 85.00 78 PHE A C 1
ATOM 606 O O . PHE A 1 78 ? -0.842 -8.742 -3.103 1.00 85.00 78 PHE A O 1
ATOM 613 N N . LEU A 1 79 ? 0.337 -8.633 -5.006 1.00 87.25 79 LEU A N 1
ATOM 614 C CA . LEU A 1 79 ? 1.468 -9.385 -4.489 1.00 87.25 79 LEU A CA 1
ATOM 615 C C . LEU A 1 79 ? 2.512 -8.429 -3.894 1.00 87.25 79 LEU A C 1
ATOM 617 O O . LEU A 1 79 ? 2.725 -7.328 -4.405 1.00 87.25 79 LEU A O 1
ATOM 621 N N . PRO A 1 80 ? 3.244 -8.842 -2.846 1.00 86.25 80 PRO A N 1
ATOM 622 C CA . PRO A 1 80 ? 4.306 -8.034 -2.264 1.00 86.25 80 PRO A CA 1
ATOM 623 C C . PRO A 1 80 ? 5.586 -8.079 -3.124 1.00 86.25 80 PRO A C 1
ATOM 625 O O . PRO A 1 80 ? 6.668 -8.363 -2.631 1.00 86.25 80 PRO A O 1
ATOM 628 N N . VAL A 1 81 ? 5.478 -7.779 -4.421 1.00 84.25 81 VAL A N 1
ATOM 629 C CA . VAL A 1 81 ? 6.561 -7.934 -5.412 1.00 84.25 81 VAL A CA 1
ATOM 630 C C . VAL A 1 81 ? 6.960 -6.627 -6.110 1.00 84.25 81 VAL A C 1
ATOM 632 O O . VAL A 1 81 ? 7.795 -6.661 -6.997 1.00 84.25 81 VAL A O 1
ATOM 635 N N . SER A 1 82 ? 6.438 -5.465 -5.694 1.00 86.81 82 SER A N 1
ATOM 636 C CA . SER A 1 82 ? 6.665 -4.151 -6.334 1.00 86.81 82 SER A CA 1
ATOM 637 C C . SER A 1 82 ? 6.219 -4.131 -7.804 1.00 86.81 82 SER A C 1
ATOM 639 O O . SER A 1 82 ? 6.978 -4.430 -8.732 1.00 86.81 82 SER A O 1
ATOM 641 N N . SER A 1 83 ? 4.953 -3.765 -8.010 1.00 86.25 83 SER A N 1
ATOM 642 C CA . SER A 1 83 ? 4.314 -3.697 -9.327 1.00 86.25 83 SER A CA 1
ATOM 643 C C . SER A 1 83 ? 5.010 -2.711 -10.273 1.00 86.25 83 SER A C 1
ATOM 645 O O . SER A 1 83 ? 5.311 -3.069 -11.408 1.00 86.25 83 SER A O 1
ATOM 647 N N . SER A 1 84 ? 5.361 -1.512 -9.795 1.00 83.62 84 SER A N 1
ATOM 648 C CA . SER A 1 84 ? 6.020 -0.467 -10.593 1.00 83.62 84 SER A CA 1
ATOM 649 C C . SER A 1 84 ? 7.405 -0.874 -11.106 1.00 83.62 84 SER A C 1
ATOM 651 O O . SER A 1 84 ? 7.725 -0.622 -12.268 1.00 83.62 84 SER A O 1
ATOM 653 N N . GLY A 1 85 ? 8.214 -1.541 -10.273 1.00 83.75 85 GLY A N 1
ATOM 654 C CA . GLY A 1 85 ? 9.544 -2.015 -10.663 1.00 83.75 85 GLY A CA 1
ATOM 655 C C . GLY A 1 85 ? 9.478 -3.074 -11.761 1.00 83.75 85 GLY A C 1
ATOM 656 O O . GLY A 1 85 ? 10.189 -2.984 -12.760 1.00 83.75 85 GLY A O 1
ATOM 657 N N . HIS A 1 86 ? 8.571 -4.041 -11.624 1.00 85.56 86 HIS A N 1
ATOM 658 C CA . HIS A 1 86 ? 8.369 -5.048 -12.659 1.00 85.56 86 HIS A CA 1
ATOM 659 C C . HIS A 1 86 ? 7.771 -4.449 -13.934 1.00 85.56 86 HIS A C 1
ATOM 661 O O . HIS A 1 86 ? 8.241 -4.761 -15.024 1.00 85.56 86 HIS A O 1
ATOM 667 N N . LEU A 1 87 ? 6.783 -3.557 -13.825 1.00 86.75 87 LEU A N 1
ATOM 668 C CA . LEU A 1 87 ? 6.175 -2.905 -14.983 1.00 86.75 87 LEU A CA 1
ATOM 669 C C . LEU A 1 87 ? 7.217 -2.129 -15.805 1.00 86.75 87 LEU A C 1
ATOM 671 O O . LEU A 1 87 ? 7.186 -2.188 -17.033 1.00 86.75 87 LEU A O 1
ATOM 675 N N . LEU A 1 88 ? 8.177 -1.468 -15.146 1.00 84.31 88 LEU A N 1
ATOM 676 C CA . LEU A 1 88 ? 9.312 -0.816 -15.805 1.00 84.31 88 LEU A CA 1
ATOM 677 C C . LEU A 1 88 ? 10.174 -1.819 -16.589 1.00 84.31 88 LEU A C 1
ATOM 679 O O . LEU A 1 88 ? 10.481 -1.576 -17.754 1.00 84.31 88 LEU A O 1
ATOM 683 N N . VAL A 1 89 ? 10.514 -2.962 -15.984 1.00 82.75 89 VAL A N 1
ATOM 684 C CA . VAL A 1 89 ? 11.288 -4.031 -16.643 1.00 82.75 89 VAL A CA 1
ATOM 685 C C . VAL A 1 89 ? 10.532 -4.613 -17.843 1.00 82.75 89 VAL A C 1
ATOM 687 O O . VAL A 1 89 ? 11.121 -4.814 -18.901 1.00 82.75 89 VAL A O 1
ATOM 690 N N . PHE A 1 90 ? 9.223 -4.851 -17.720 1.00 85.75 90 PHE A N 1
ATOM 691 C CA . PHE A 1 90 ? 8.403 -5.366 -18.822 1.00 85.75 90 PHE A CA 1
ATOM 692 C C . PHE A 1 90 ? 8.276 -4.367 -19.974 1.00 85.75 90 PHE A C 1
ATOM 694 O O . PHE A 1 90 ? 8.330 -4.770 -21.136 1.00 85.75 90 PHE A O 1
ATOM 701 N N . LYS A 1 91 ? 8.138 -3.071 -19.676 1.00 86.44 91 LYS A N 1
ATOM 702 C CA . LYS A 1 91 ? 8.147 -2.017 -20.698 1.00 86.44 91 LYS A CA 1
ATOM 703 C C . LYS A 1 91 ? 9.474 -1.984 -21.449 1.00 86.44 91 LYS A C 1
ATOM 705 O O . LYS A 1 91 ? 9.457 -1.961 -22.676 1.00 86.44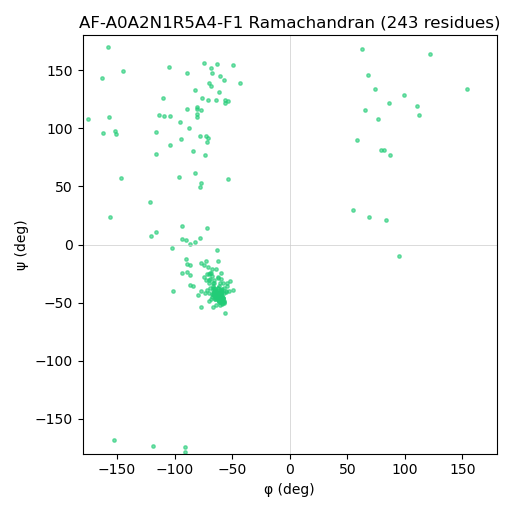 91 LYS A O 1
ATOM 710 N N . ASP A 1 92 ? 10.596 -2.038 -20.733 1.00 83.94 92 ASP A N 1
ATOM 711 C CA . ASP A 1 92 ? 11.935 -2.069 -21.334 1.00 83.94 92 ASP A CA 1
ATOM 712 C C . ASP A 1 92 ? 12.120 -3.306 -22.230 1.00 83.94 92 ASP A C 1
ATOM 714 O O . ASP A 1 92 ? 12.487 -3.180 -23.398 1.00 83.94 92 ASP A O 1
ATOM 718 N N . LEU A 1 93 ? 11.722 -4.490 -21.746 1.00 84.38 93 LEU A N 1
ATOM 719 C CA . LEU A 1 93 ? 11.781 -5.748 -22.502 1.00 84.38 93 LEU A CA 1
ATOM 720 C C . LEU A 1 93 ? 10.934 -5.722 -23.787 1.00 84.38 93 LEU A C 1
ATOM 722 O O . LEU A 1 93 ? 11.293 -6.347 -24.783 1.00 84.38 93 LEU A O 1
ATOM 726 N N . MET A 1 94 ? 9.810 -5.003 -23.778 1.00 86.19 94 MET A N 1
ATOM 727 C CA . MET A 1 94 ? 8.938 -4.824 -24.945 1.00 86.19 94 MET A CA 1
ATOM 728 C C . MET A 1 94 ? 9.358 -3.655 -25.855 1.00 86.19 94 MET A C 1
ATOM 730 O O . MET A 1 94 ? 8.675 -3.395 -26.848 1.00 86.19 94 MET A O 1
ATOM 734 N N . GLY A 1 95 ? 10.441 -2.936 -25.533 1.00 83.06 95 GLY A N 1
ATOM 735 C CA . GLY A 1 95 ? 10.886 -1.749 -26.271 1.00 83.06 95 GLY A CA 1
ATOM 736 C C . GLY A 1 95 ? 9.957 -0.536 -26.125 1.00 83.06 95 GLY A C 1
ATOM 737 O O . GLY A 1 95 ? 9.923 0.327 -27.001 1.00 83.06 95 GLY A O 1
ATOM 738 N N . LEU A 1 96 ? 9.175 -0.477 -25.043 1.00 81.62 96 LEU A N 1
ATOM 739 C CA . LEU A 1 96 ? 8.170 0.547 -24.745 1.00 81.62 96 LEU A CA 1
ATOM 740 C C . LEU A 1 96 ? 8.737 1.640 -23.821 1.00 81.62 96 LEU A C 1
ATOM 742 O O . LEU A 1 96 ? 8.226 1.883 -22.727 1.00 81.62 96 LEU A O 1
ATOM 746 N N . SER A 1 97 ? 9.805 2.308 -24.254 1.00 68.75 97 SER A N 1
ATOM 747 C CA . SER A 1 97 ? 10.540 3.277 -23.427 1.00 68.75 97 SER A CA 1
ATOM 748 C C . SER A 1 97 ? 9.827 4.619 -23.193 1.00 68.75 97 SER A C 1
ATOM 750 O O . SER A 1 97 ? 10.195 5.321 -22.258 1.00 68.75 97 SER A O 1
ATOM 752 N N . ASP A 1 98 ? 8.772 4.957 -23.949 1.00 71.44 98 ASP A N 1
ATOM 753 C CA . ASP A 1 98 ? 8.015 6.219 -23.784 1.00 71.44 98 ASP A CA 1
ATOM 754 C C . ASP A 1 98 ? 6.532 6.023 -23.481 1.00 71.44 98 ASP A C 1
ATOM 756 O O . ASP A 1 98 ? 5.672 6.771 -23.959 1.00 71.44 98 ASP A O 1
ATOM 760 N N . VAL A 1 99 ? 6.187 4.999 -22.705 1.00 82.00 99 VAL A N 1
ATOM 761 C CA . VAL A 1 99 ? 4.807 4.892 -22.221 1.00 82.00 99 VAL A CA 1
ATOM 762 C C . VAL A 1 99 ? 4.519 6.095 -21.316 1.00 82.00 99 VAL A C 1
ATOM 764 O O . VAL A 1 99 ? 5.240 6.288 -20.334 1.00 82.00 99 VAL A O 1
ATOM 767 N N . PRO A 1 100 ? 3.472 6.894 -21.595 1.00 85.00 100 PRO A N 1
ATOM 768 C CA . PRO A 1 100 ? 3.135 8.034 -20.756 1.00 85.00 100 PRO A CA 1
ATOM 769 C C . PRO A 1 100 ? 2.891 7.600 -19.311 1.00 85.00 100 PRO A C 1
ATOM 771 O O . PRO A 1 100 ? 2.214 6.598 -19.077 1.00 85.00 100 PRO A O 1
ATOM 774 N N . VAL A 1 101 ? 3.339 8.405 -18.343 1.00 84.88 101 VAL A N 1
ATOM 775 C CA . VAL A 1 101 ? 3.068 8.189 -16.904 1.00 84.88 101 VAL A CA 1
ATOM 776 C C . VAL A 1 101 ? 1.568 8.010 -16.636 1.00 84.88 101 VAL A C 1
ATOM 778 O O . VAL A 1 101 ? 1.172 7.239 -15.766 1.00 84.88 101 VAL A O 1
ATOM 781 N N . LEU A 1 102 ? 0.719 8.658 -17.441 1.00 89.38 102 LEU A N 1
ATOM 782 C CA . LEU A 1 102 ? -0.733 8.509 -17.389 1.00 89.38 102 LEU A CA 1
ATOM 783 C C . LEU A 1 102 ? -1.199 7.049 -17.512 1.00 89.38 102 LEU A C 1
ATOM 785 O O . LEU A 1 102 ? -2.169 6.678 -16.860 1.00 89.38 102 LEU A O 1
ATOM 789 N N . PHE A 1 103 ? -0.527 6.214 -18.310 1.00 90.75 103 PHE A N 1
ATOM 790 C CA . PHE A 1 103 ? -0.877 4.798 -18.424 1.00 90.75 103 PHE A CA 1
ATOM 791 C C . PHE A 1 103 ? -0.730 4.087 -17.076 1.00 90.75 103 PHE A C 1
ATOM 793 O O . PHE A 1 103 ? -1.649 3.394 -16.647 1.00 90.75 103 PHE A O 1
ATOM 800 N N . ASP A 1 104 ? 0.369 4.336 -16.363 1.00 90.38 104 ASP A N 1
ATOM 801 C CA . ASP A 1 104 ? 0.612 3.733 -15.051 1.00 90.38 104 ASP A CA 1
ATOM 802 C C . ASP A 1 104 ? -0.416 4.218 -14.037 1.00 90.38 104 ASP A C 1
ATOM 804 O O . ASP A 1 104 ? -0.942 3.416 -13.268 1.00 90.38 104 ASP A O 1
ATOM 808 N N . VAL A 1 105 ? -0.767 5.506 -14.077 1.00 92.06 105 VAL A N 1
ATOM 809 C CA . VAL A 1 105 ? -1.832 6.074 -13.239 1.00 92.06 105 VAL A CA 1
ATOM 810 C C . VAL A 1 105 ? -3.166 5.376 -13.505 1.00 92.06 105 VAL A C 1
ATOM 812 O O . VAL A 1 105 ? -3.833 4.965 -12.559 1.00 92.06 105 VAL A O 1
ATOM 815 N N . VAL A 1 106 ? -3.547 5.182 -14.771 1.00 94.88 106 VAL A N 1
ATOM 816 C CA . VAL A 1 106 ? -4.790 4.482 -15.135 1.00 94.88 106 VAL A CA 1
ATOM 817 C C . VAL A 1 106 ? -4.776 3.034 -14.646 1.00 94.88 106 VAL A C 1
ATOM 819 O O . VAL A 1 106 ? -5.777 2.571 -14.098 1.00 94.88 106 VAL A O 1
ATOM 822 N N . LEU A 1 107 ? -3.651 2.328 -14.779 1.00 93.88 107 LEU A N 1
ATOM 823 C CA . LEU A 1 107 ? -3.531 0.964 -14.272 1.00 93.88 107 LEU A CA 1
ATOM 824 C C . LEU A 1 107 ? -3.681 0.899 -12.741 1.00 93.88 107 LEU A C 1
ATOM 826 O O . LEU A 1 107 ? -4.399 0.035 -12.238 1.00 93.88 107 LEU A O 1
ATOM 830 N N . HIS A 1 108 ? -3.081 1.837 -12.002 1.00 93.56 108 HIS A N 1
ATOM 831 C CA . HIS A 1 108 ? -3.245 1.933 -10.546 1.00 93.56 108 HIS A CA 1
ATOM 832 C C . HIS A 1 108 ? -4.678 2.305 -10.135 1.00 93.56 108 HIS A C 1
ATOM 834 O O . HIS A 1 108 ? -5.187 1.816 -9.128 1.00 93.56 108 HIS A O 1
ATOM 840 N N . LEU A 1 109 ? -5.365 3.149 -10.910 1.00 95.62 109 LEU A N 1
ATOM 841 C CA . LEU A 1 109 ? -6.778 3.449 -10.673 1.00 95.62 109 LEU A CA 1
ATOM 842 C C . LEU A 1 109 ? -7.657 2.212 -10.890 1.00 95.62 109 LEU A C 1
ATOM 844 O O . LEU A 1 109 ? -8.597 1.993 -10.127 1.00 95.62 109 LEU A O 1
ATOM 848 N N . ALA A 1 110 ? -7.343 1.381 -11.886 1.00 95.69 110 ALA A N 1
ATOM 849 C CA . ALA A 1 110 ? -8.064 0.137 -12.134 1.00 95.69 110 ALA A CA 1
ATOM 850 C C . ALA A 1 110 ? -7.880 -0.876 -10.988 1.00 95.69 110 ALA A C 1
ATOM 852 O O . ALA A 1 110 ? -8.856 -1.486 -10.542 1.00 95.69 110 ALA A O 1
ATOM 853 N N . THR A 1 111 ? -6.662 -1.027 -10.457 1.00 94.56 111 THR A N 1
ATOM 854 C CA . THR A 1 111 ? -6.412 -1.905 -9.301 1.00 94.56 111 THR A CA 1
ATOM 855 C C . THR A 1 111 ? -7.037 -1.363 -8.014 1.00 94.56 111 THR A C 1
ATOM 857 O O . THR A 1 111 ? -7.620 -2.136 -7.251 1.00 94.56 111 THR A O 1
ATOM 860 N N . LEU A 1 112 ? -7.025 -0.041 -7.803 1.00 94.81 112 LEU A N 1
ATOM 861 C CA . LEU A 1 112 ? -7.747 0.604 -6.704 1.00 94.81 112 LEU A CA 1
ATOM 862 C C . LEU A 1 112 ? -9.258 0.353 -6.800 1.00 94.81 112 LEU A C 1
ATOM 864 O O . LEU A 1 112 ? -9.883 -0.037 -5.813 1.00 94.81 112 LEU A O 1
ATOM 868 N N . ALA A 1 113 ? -9.849 0.529 -7.984 1.00 96.88 113 ALA A N 1
ATOM 869 C CA . ALA A 1 113 ? -11.263 0.249 -8.212 1.00 96.88 113 ALA A CA 1
ATOM 870 C C . ALA A 1 113 ? -11.604 -1.219 -7.910 1.00 96.88 113 ALA A C 1
ATOM 872 O O . ALA A 1 113 ? -12.615 -1.491 -7.263 1.00 96.88 113 ALA A O 1
ATOM 873 N N . SER A 1 114 ? -10.734 -2.157 -8.299 1.00 95.94 114 SER A N 1
ATOM 874 C CA . SER A 1 114 ? -10.882 -3.580 -7.969 1.00 95.94 114 SER A CA 1
ATOM 875 C C . SER A 1 114 ? -10.949 -3.817 -6.452 1.00 95.94 114 SER A C 1
ATOM 877 O O . SER A 1 114 ? -11.900 -4.439 -5.971 1.00 95.94 114 SER A O 1
ATOM 879 N N . ILE A 1 115 ? -10.023 -3.239 -5.671 1.00 94.06 115 ILE A N 1
ATOM 880 C CA . ILE A 1 115 ? -10.042 -3.326 -4.197 1.00 94.06 115 ILE A CA 1
ATOM 881 C C . ILE A 1 115 ? -11.337 -2.750 -3.625 1.00 94.06 115 ILE A C 1
ATOM 883 O O . ILE A 1 115 ? -11.957 -3.376 -2.765 1.00 94.06 115 ILE A O 1
ATOM 887 N N . LEU A 1 116 ? -11.775 -1.581 -4.098 1.00 96.06 116 LEU A N 1
ATOM 888 C CA . LEU A 1 116 ? -13.003 -0.952 -3.607 1.00 96.06 116 LEU A CA 1
ATOM 889 C C . LEU A 1 116 ? -14.241 -1.818 -3.870 1.00 96.06 116 LEU A C 1
ATOM 891 O O . LEU A 1 116 ? -15.135 -1.867 -3.026 1.00 96.06 116 LEU A O 1
ATOM 895 N N . VAL A 1 117 ? -14.290 -2.535 -4.997 1.00 97.25 117 VAL A N 1
ATOM 896 C CA . VAL A 1 117 ? -15.379 -3.471 -5.316 1.00 97.25 117 VAL A CA 1
ATOM 897 C C . VAL A 1 117 ? -15.327 -4.709 -4.420 1.00 97.25 117 VAL A C 1
ATOM 899 O O . VAL A 1 117 ? -16.351 -5.076 -3.835 1.00 97.25 117 VAL A O 1
ATOM 902 N N . VAL A 1 118 ? -14.155 -5.335 -4.273 1.00 95.94 118 VAL A N 1
ATOM 903 C CA . VAL A 1 118 ? -13.969 -6.546 -3.452 1.00 95.94 118 VAL A CA 1
ATOM 904 C C . VAL A 1 118 ? -14.277 -6.258 -1.981 1.00 95.94 118 VAL A C 1
ATOM 906 O O . VAL A 1 118 ? -15.071 -6.960 -1.353 1.00 95.94 118 VAL A O 1
ATOM 909 N N . PHE A 1 119 ? -13.734 -5.165 -1.444 1.00 95.19 119 PHE A N 1
ATOM 910 C CA . PHE A 1 119 ? -13.882 -4.776 -0.043 1.00 95.19 119 PHE A CA 1
ATOM 911 C C . PHE A 1 119 ? -15.044 -3.806 0.208 1.00 95.19 119 PHE A C 1
ATOM 913 O O . PHE A 1 119 ? -15.138 -3.231 1.295 1.00 95.19 119 PHE A O 1
ATOM 920 N N . ARG A 1 120 ? -15.991 -3.665 -0.735 1.00 97.12 120 ARG A N 1
ATOM 921 C CA . ARG A 1 120 ? -17.103 -2.695 -0.657 1.00 97.12 120 ARG A CA 1
ATOM 922 C C . ARG A 1 120 ? -17.866 -2.723 0.665 1.00 97.12 120 ARG A C 1
ATOM 924 O O . ARG A 1 120 ? -18.223 -1.676 1.189 1.00 97.12 120 ARG A O 1
ATOM 931 N N . LYS A 1 121 ? -18.094 -3.914 1.233 1.00 96.75 121 LYS A N 1
ATOM 932 C CA . LYS A 1 121 ? -18.800 -4.076 2.515 1.00 96.75 121 LYS A CA 1
ATOM 933 C C . LYS A 1 121 ? -17.965 -3.578 3.697 1.00 96.75 121 LYS A C 1
ATOM 935 O O . LYS A 1 121 ? -18.510 -2.921 4.577 1.00 96.75 121 LYS A O 1
ATOM 940 N N . ARG A 1 122 ? -16.657 -3.862 3.709 1.00 94.75 122 ARG 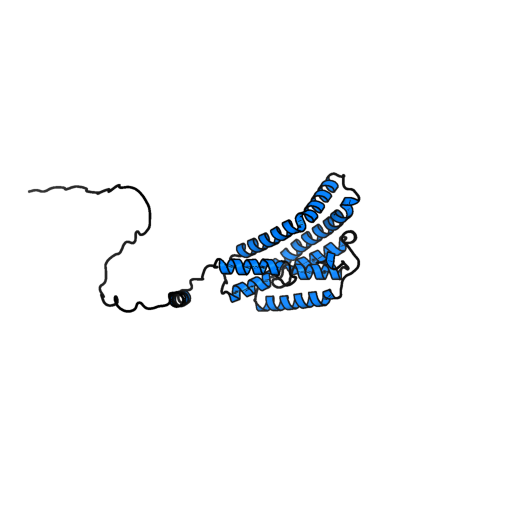A 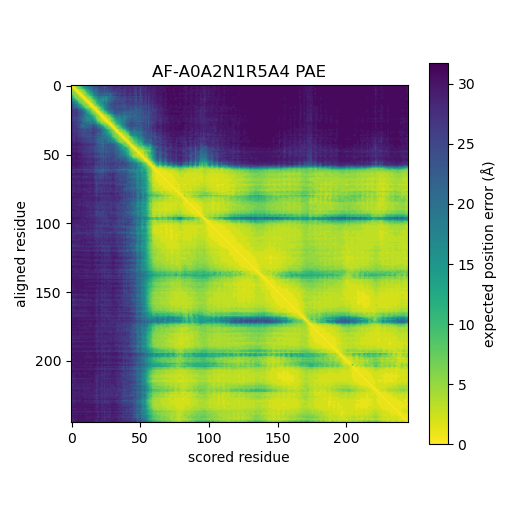N 1
ATOM 941 C CA . ARG A 1 122 ? -15.738 -3.409 4.765 1.00 94.75 122 ARG A CA 1
ATOM 942 C C . ARG A 1 122 ? -15.554 -1.897 4.702 1.00 94.75 122 ARG A C 1
ATOM 944 O O . ARG A 1 122 ? -15.712 -1.233 5.719 1.00 94.75 122 ARG A O 1
ATOM 951 N N . VAL A 1 123 ? -15.315 -1.356 3.506 1.00 95.75 123 VAL A N 1
ATOM 952 C CA . VAL A 1 123 ? -15.184 0.090 3.278 1.00 95.75 123 VAL A CA 1
ATOM 953 C C . VAL A 1 123 ? -16.475 0.816 3.661 1.00 95.75 123 VAL A C 1
ATOM 955 O O . VAL A 1 123 ? -16.425 1.758 4.446 1.00 95.75 123 VAL A O 1
ATOM 958 N N . ALA A 1 124 ? -17.639 0.348 3.195 1.00 96.62 124 ALA A N 1
ATOM 959 C CA . ALA A 1 124 ? -18.924 0.929 3.585 1.00 96.62 124 ALA A CA 1
ATOM 960 C C . ALA A 1 124 ? -19.157 0.852 5.102 1.00 96.62 124 ALA A C 1
ATOM 962 O O . ALA A 1 124 ? -19.629 1.819 5.690 1.00 96.62 124 ALA A O 1
ATOM 963 N N . GLY A 1 125 ? -18.781 -0.258 5.746 1.00 96.56 125 GLY A N 1
ATOM 964 C CA . GLY A 1 125 ? -18.841 -0.404 7.200 1.00 96.56 125 GLY A CA 1
ATOM 965 C C . GLY A 1 125 ? -18.032 0.670 7.928 1.00 96.56 125 GLY A C 1
ATOM 966 O O . GLY A 1 125 ? -18.570 1.339 8.804 1.00 96.56 125 GLY A O 1
ATOM 967 N N . ILE A 1 126 ? -16.784 0.899 7.511 1.00 95.69 126 ILE A N 1
ATOM 968 C CA . ILE A 1 126 ? -15.917 1.940 8.082 1.00 95.69 126 ILE A CA 1
ATOM 969 C C . ILE A 1 126 ? -16.521 3.330 7.874 1.00 95.69 126 ILE A C 1
ATOM 971 O O . ILE A 1 126 ? -16.632 4.093 8.830 1.00 95.69 126 ILE A O 1
ATOM 975 N N . LEU A 1 127 ? -16.970 3.644 6.656 1.00 96.44 127 LEU A N 1
ATOM 976 C CA . LEU A 1 127 ? -17.567 4.942 6.332 1.00 96.44 127 LEU A CA 1
ATOM 977 C C . LEU A 1 127 ? -18.846 5.217 7.134 1.00 96.44 127 LEU A C 1
ATOM 979 O O . LEU A 1 127 ? -19.024 6.317 7.655 1.00 96.44 127 LEU A O 1
ATOM 983 N N . VAL A 1 128 ? -19.721 4.219 7.282 1.00 96.81 128 VAL A N 1
ATOM 984 C CA . VAL A 1 128 ? -20.943 4.331 8.094 1.00 96.81 128 VAL A CA 1
ATOM 985 C C . VAL A 1 128 ? -20.598 4.499 9.573 1.00 96.81 128 VAL A C 1
ATOM 987 O O . VAL A 1 128 ? -21.178 5.361 10.235 1.00 96.81 128 VAL A O 1
ATOM 990 N N . SER A 1 129 ? -19.638 3.728 10.093 1.00 96.38 129 SER A N 1
ATOM 991 C CA . SER A 1 129 ? -19.151 3.876 11.469 1.00 96.38 129 SER A CA 1
ATOM 992 C C . SER A 1 129 ? -18.570 5.272 11.714 1.00 96.38 129 SER A C 1
ATOM 994 O O . SER A 1 129 ? -18.887 5.891 12.728 1.00 96.38 129 SER A O 1
ATOM 996 N N . MET A 1 130 ? -17.798 5.818 10.768 1.00 95.50 130 MET A N 1
ATOM 997 C CA . MET A 1 130 ? -17.279 7.191 10.826 1.00 95.50 130 MET A CA 1
ATOM 998 C C . MET A 1 130 ? -18.399 8.235 10.804 1.00 95.50 130 MET A C 1
ATOM 1000 O O . MET A 1 130 ? -18.385 9.156 11.616 1.00 95.50 130 MET A O 1
ATOM 1004 N N . ALA A 1 131 ? -19.396 8.086 9.928 1.00 96.12 131 ALA A N 1
ATOM 1005 C CA . ALA A 1 131 ? -20.538 8.998 9.871 1.00 96.12 131 ALA A CA 1
ATOM 1006 C C . ALA A 1 131 ? -21.343 8.988 11.182 1.00 96.12 131 ALA A C 1
ATOM 1008 O O . ALA A 1 131 ? -21.722 10.045 11.687 1.00 96.12 131 ALA A O 1
ATOM 1009 N N . ARG A 1 132 ? -21.557 7.805 11.780 1.00 95.12 132 ARG A N 1
ATOM 1010 C CA . ARG A 1 132 ? -22.185 7.675 13.105 1.00 95.12 132 ARG A CA 1
ATOM 1011 C C . ARG A 1 132 ? -21.340 8.297 14.209 1.00 95.12 132 ARG A C 1
ATOM 1013 O O . ARG A 1 132 ? -21.904 8.945 15.083 1.00 95.12 132 ARG A O 1
ATOM 1020 N N . TRP A 1 133 ? -20.020 8.131 14.167 1.00 94.62 133 TRP A N 1
ATOM 1021 C CA . TRP A 1 133 ? -19.102 8.742 15.128 1.00 94.62 133 TRP A CA 1
ATOM 1022 C C . TRP A 1 133 ? -19.155 10.272 15.077 1.00 94.62 133 TRP A C 1
ATOM 1024 O O . TRP A 1 133 ? -19.331 10.905 16.115 1.00 94.62 133 TRP A O 1
ATOM 1034 N N . ILE A 1 134 ? -19.128 10.855 13.875 1.00 94.88 134 ILE A N 1
ATOM 1035 C CA . ILE A 1 134 ? -19.272 12.306 13.663 1.00 94.88 134 ILE A CA 1
ATOM 1036 C C . ILE A 1 134 ? -20.646 12.803 14.135 1.00 94.88 134 ILE A C 1
ATOM 1038 O O . ILE A 1 134 ? -20.752 13.873 14.724 1.00 94.88 134 ILE A O 1
ATOM 1042 N N . ALA A 1 135 ? -21.703 12.018 13.927 1.00 96.06 135 ALA A N 1
ATOM 1043 C CA . ALA A 1 135 ? -23.049 12.343 14.395 1.00 96.06 135 ALA A CA 1
ATOM 1044 C C . ALA A 1 135 ? -23.273 12.077 15.899 1.00 96.06 135 ALA A C 1
ATOM 1046 O O . ALA A 1 135 ? -24.414 12.167 16.351 1.00 96.06 135 ALA A O 1
ATOM 1047 N N . HIS A 1 136 ? -22.235 11.701 16.659 1.00 93.00 136 HIS A N 1
ATOM 1048 C CA . HIS A 1 136 ? -22.318 11.290 18.068 1.00 93.00 136 HIS A CA 1
ATOM 1049 C C . HIS A 1 136 ? -23.312 10.139 18.336 1.00 93.00 136 HIS A C 1
ATOM 1051 O O . HIS A 1 136 ? -23.896 10.033 19.411 1.00 93.00 136 HIS A O 1
ATOM 1057 N N . LYS A 1 137 ? -23.503 9.257 17.347 1.00 93.25 137 LYS A N 1
ATOM 1058 C CA . LYS A 1 137 ? -24.393 8.079 17.371 1.00 93.25 137 LYS A CA 1
ATOM 1059 C C . LYS A 1 137 ? -23.640 6.748 17.257 1.00 93.25 137 LYS A C 1
ATOM 1061 O O . LYS A 1 137 ? -24.261 5.718 17.002 1.00 93.25 137 LYS A O 1
ATOM 1066 N N . SER A 1 138 ? -22.312 6.754 17.369 1.00 92.75 138 SER A N 1
ATOM 1067 C CA . SER A 1 138 ? -21.509 5.527 17.325 1.00 92.75 138 SER A CA 1
ATOM 1068 C C . SER A 1 138 ? -21.725 4.678 18.574 1.00 92.75 138 SER A C 1
ATOM 1070 O O . SER A 1 138 ? -21.744 5.213 19.682 1.00 92.75 138 SER A O 1
ATOM 1072 N N . GLY A 1 139 ? -21.827 3.364 18.392 1.00 90.81 139 GLY A N 1
ATOM 1073 C CA . GLY A 1 139 ? -21.926 2.396 19.488 1.00 90.81 139 GLY A CA 1
ATOM 1074 C C . GLY A 1 139 ? -20.768 1.399 19.514 1.00 90.81 139 GLY A C 1
ATOM 1075 O O . GLY A 1 139 ? -19.835 1.478 18.717 1.00 90.81 139 GLY A O 1
ATOM 1076 N N . GLU A 1 140 ? -20.864 0.401 20.394 1.00 90.50 140 GLU A N 1
ATOM 1077 C CA . GLU A 1 140 ? -19.859 -0.668 20.538 1.00 90.50 140 GLU A CA 1
ATOM 1078 C C . GLU A 1 140 ? -19.635 -1.453 19.231 1.00 90.50 140 GLU A C 1
ATOM 1080 O O . GLU A 1 140 ? -18.514 -1.843 18.913 1.00 90.50 140 GLU A O 1
ATOM 1085 N N . ALA A 1 141 ? -20.685 -1.611 18.417 1.00 89.56 141 ALA A N 1
ATOM 1086 C CA . ALA A 1 141 ? -20.607 -2.261 17.107 1.00 89.56 141 ALA A CA 1
ATOM 1087 C C . ALA A 1 141 ? -19.711 -1.513 16.097 1.00 89.56 141 ALA A C 1
ATOM 1089 O O . ALA A 1 141 ? -19.242 -2.111 15.133 1.00 89.56 141 ALA A O 1
ATOM 1090 N N . ASP A 1 142 ? -19.460 -0.217 16.309 1.00 93.06 142 ASP A N 1
ATOM 1091 C CA . ASP A 1 142 ? -18.581 0.597 15.465 1.00 93.06 142 ASP A CA 1
ATOM 1092 C C . ASP A 1 142 ? -17.121 0.578 15.945 1.00 93.06 142 ASP A C 1
ATOM 1094 O O . ASP A 1 142 ? -16.232 1.004 15.209 1.00 93.06 142 ASP A O 1
ATOM 1098 N N . ALA A 1 143 ? -16.847 0.077 17.157 1.00 90.81 143 ALA A N 1
ATOM 1099 C CA . ALA A 1 143 ? -15.549 0.221 17.815 1.00 90.81 143 ALA A CA 1
ATOM 1100 C C . ALA A 1 143 ? -14.391 -0.400 17.019 1.00 90.81 143 ALA A C 1
ATOM 1102 O O . ALA A 1 143 ? -13.312 0.183 16.947 1.00 90.81 143 ALA A O 1
ATOM 1103 N N . GLU A 1 144 ? -14.601 -1.560 16.392 1.00 91.19 144 GLU A N 1
ATOM 1104 C CA . GLU A 1 144 ? -13.571 -2.205 15.568 1.00 91.19 144 GLU A CA 1
ATOM 1105 C C . GLU A 1 144 ? -13.253 -1.397 14.302 1.00 91.19 144 GLU A C 1
ATOM 1107 O O . GLU A 1 144 ? -12.083 -1.164 13.998 1.00 91.19 144 GLU A O 1
ATOM 1112 N N . ASN A 1 145 ? -14.283 -0.917 13.600 1.00 93.94 145 ASN A N 1
ATOM 1113 C CA . ASN A 1 145 ? -14.120 -0.094 12.402 1.00 93.94 145 ASN A CA 1
ATOM 1114 C C . ASN A 1 145 ? -13.493 1.265 12.729 1.00 93.94 145 ASN A C 1
ATOM 1116 O O . ASN A 1 145 ? -12.692 1.778 11.956 1.00 93.94 145 ASN A O 1
ATOM 1120 N N . LEU A 1 146 ? -13.840 1.859 13.871 1.00 94.06 146 LEU A N 1
ATOM 1121 C CA . LEU A 1 146 ? -13.284 3.139 14.300 1.00 94.06 146 LEU A CA 1
ATOM 1122 C C . LEU A 1 146 ? -11.846 3.004 14.810 1.00 94.06 146 LEU A C 1
ATOM 1124 O O . LEU A 1 146 ? -11.071 3.945 14.666 1.00 94.06 146 LEU A O 1
ATOM 1128 N N . ALA A 1 147 ? -11.451 1.845 15.345 1.00 93.44 147 ALA A N 1
ATOM 1129 C CA . ALA A 1 147 ? -10.096 1.623 15.854 1.00 93.44 147 ALA A CA 1
ATOM 1130 C C . ALA A 1 147 ? -9.007 1.734 14.771 1.00 93.44 147 ALA A C 1
ATOM 1132 O O . ALA A 1 147 ? -7.874 2.110 15.079 1.00 93.44 147 ALA A O 1
ATOM 1133 N N . ILE A 1 148 ? -9.345 1.444 13.511 1.00 93.88 148 ILE A N 1
ATOM 1134 C CA . ILE A 1 148 ? -8.411 1.528 12.378 1.00 93.88 148 ILE A CA 1
ATOM 1135 C C . ILE A 1 148 ? -8.337 2.924 11.750 1.00 93.88 148 ILE A C 1
ATOM 1137 O O . ILE A 1 148 ? -7.360 3.231 11.071 1.00 93.88 148 ILE A O 1
ATOM 1141 N N . VAL A 1 149 ? -9.319 3.796 11.997 1.00 94.56 149 VAL A N 1
ATOM 1142 C CA . VAL A 1 149 ? -9.394 5.115 11.349 1.00 94.56 149 VAL A CA 1
ATOM 1143 C C . VAL A 1 149 ? -8.244 6.035 11.788 1.00 94.56 149 VAL A C 1
ATOM 1145 O O . VAL A 1 149 ? -7.508 6.495 10.913 1.00 94.56 149 VAL A O 1
ATOM 1148 N N . PRO A 1 150 ? -7.989 6.277 13.094 1.00 93.50 150 PRO A N 1
ATOM 1149 C CA . PRO A 1 150 ? -6.865 7.110 13.517 1.00 93.50 150 PRO A CA 1
ATOM 1150 C C . PRO A 1 150 ? -5.494 6.627 13.014 1.00 93.50 150 PRO A C 1
ATOM 1152 O O . PRO A 1 150 ? -4.765 7.445 12.451 1.00 93.50 150 PRO A O 1
ATOM 1155 N N . PRO A 1 151 ? -5.103 5.341 13.160 1.00 94.44 151 PRO A N 1
ATOM 1156 C CA . PRO A 1 151 ? -3.811 4.896 12.651 1.00 94.44 151 PRO A CA 1
ATOM 1157 C C . PRO A 1 151 ? -3.719 4.957 11.125 1.00 94.44 151 PRO A C 1
ATOM 1159 O O . PRO A 1 151 ? -2.640 5.270 10.633 1.00 94.44 151 PRO A O 1
ATOM 1162 N N . ALA A 1 152 ? -4.809 4.732 10.380 1.00 94.50 152 ALA A N 1
ATOM 1163 C CA . ALA A 1 152 ? -4.808 4.885 8.925 1.00 94.50 152 ALA A CA 1
ATOM 1164 C C . ALA A 1 152 ? -4.581 6.346 8.498 1.00 94.50 152 ALA A C 1
ATOM 1166 O O . ALA A 1 152 ? -3.800 6.606 7.581 1.00 94.50 152 ALA A O 1
ATOM 1167 N N . LEU A 1 153 ? -5.201 7.310 9.190 1.00 95.19 153 LEU A N 1
ATOM 1168 C CA . LEU A 1 153 ? -4.983 8.740 8.943 1.00 95.19 153 LEU A CA 1
ATOM 1169 C C . LEU A 1 153 ? -3.540 9.152 9.250 1.00 95.19 153 LEU A C 1
ATOM 1171 O O . LEU A 1 153 ? -2.903 9.815 8.433 1.00 95.19 153 LEU A O 1
ATOM 1175 N N . VAL A 1 154 ? -3.000 8.711 10.391 1.00 96.19 154 VAL A N 1
ATOM 1176 C CA . VAL A 1 154 ? -1.600 8.961 10.768 1.00 96.19 154 VAL A CA 1
ATOM 1177 C C . VAL A 1 154 ? -0.641 8.337 9.754 1.00 96.19 154 VAL A C 1
ATOM 1179 O O . VAL A 1 154 ? 0.291 9.002 9.307 1.00 96.19 154 VAL A O 1
ATOM 1182 N N . ALA A 1 155 ? -0.884 7.088 9.349 1.00 96.12 155 ALA A N 1
ATOM 1183 C CA . ALA A 1 155 ? -0.052 6.401 8.371 1.00 96.12 155 ALA A CA 1
ATOM 1184 C C . ALA A 1 155 ? -0.057 7.118 7.013 1.00 96.12 155 ALA A C 1
ATOM 1186 O O . ALA A 1 155 ? 1.000 7.325 6.417 1.00 96.12 155 ALA A O 1
ATOM 1187 N N . THR A 1 156 ? -1.235 7.547 6.555 1.00 95.88 156 THR A N 1
ATOM 1188 C CA . THR A 1 156 ? -1.407 8.290 5.297 1.00 95.88 156 THR A CA 1
ATOM 1189 C C . THR A 1 156 ? -0.680 9.630 5.345 1.00 95.88 156 THR A C 1
ATOM 1191 O O . THR A 1 156 ? 0.065 9.958 4.423 1.00 95.88 156 THR A O 1
ATOM 1194 N N . PHE A 1 157 ? -0.837 10.380 6.439 1.00 96.31 157 PHE A N 1
ATOM 1195 C CA . PHE A 1 157 ? -0.143 11.650 6.638 1.00 96.31 157 PHE A CA 1
ATOM 1196 C C . PHE A 1 157 ? 1.381 11.477 6.611 1.00 96.31 157 PHE A C 1
ATOM 1198 O O . PHE A 1 157 ? 2.070 12.180 5.875 1.00 96.31 157 PHE A O 1
ATOM 1205 N N . LEU A 1 158 ? 1.914 10.503 7.353 1.00 96.62 158 LEU A N 1
ATOM 1206 C CA . LEU A 1 158 ? 3.354 10.237 7.379 1.00 96.62 158 LEU A CA 1
ATOM 1207 C C . LEU A 1 158 ? 3.883 9.753 6.030 1.00 96.62 158 LEU A C 1
ATOM 1209 O O . LEU A 1 158 ? 4.959 10.181 5.623 1.00 96.62 158 LEU A O 1
ATOM 1213 N N . THR A 1 159 ? 3.117 8.928 5.315 1.00 95.44 159 THR A N 1
ATOM 1214 C CA . THR A 1 159 ? 3.467 8.516 3.949 1.00 95.44 159 THR A CA 1
ATOM 1215 C C . THR A 1 159 ? 3.604 9.734 3.046 1.00 95.44 159 THR A C 1
ATOM 1217 O O . THR A 1 159 ? 4.582 9.830 2.315 1.00 95.44 159 THR A O 1
ATOM 1220 N N . ALA A 1 160 ? 2.655 10.674 3.104 1.00 94.81 160 ALA A N 1
ATOM 1221 C CA . ALA A 1 160 ? 2.705 11.887 2.295 1.00 94.81 160 ALA A CA 1
ATOM 1222 C C . ALA A 1 160 ? 3.931 12.743 2.644 1.00 94.81 160 ALA A C 1
ATOM 1224 O O . ALA A 1 160 ? 4.662 13.155 1.750 1.00 94.81 160 ALA A O 1
ATOM 1225 N N . VAL A 1 161 ? 4.207 12.955 3.935 1.00 95.19 161 VAL A N 1
ATOM 1226 C CA . VAL A 1 161 ? 5.379 13.725 4.385 1.00 95.19 161 VAL A CA 1
ATOM 1227 C C . VAL A 1 161 ? 6.682 13.075 3.921 1.00 95.19 161 VAL A C 1
ATOM 1229 O O . VAL A 1 161 ? 7.509 13.741 3.305 1.00 95.19 161 VAL A O 1
ATOM 1232 N N . VAL A 1 162 ? 6.867 11.779 4.182 1.00 93.56 162 VAL A N 1
ATOM 1233 C CA . VAL A 1 162 ? 8.086 11.056 3.791 1.00 93.56 162 VAL A CA 1
ATOM 1234 C C . VAL A 1 162 ? 8.207 10.981 2.272 1.00 93.56 162 VAL A C 1
ATOM 1236 O O . VAL A 1 162 ? 9.284 11.236 1.748 1.00 93.56 162 VAL A O 1
ATOM 1239 N N . GLY A 1 163 ? 7.115 10.715 1.555 1.00 89.88 163 GLY A N 1
ATOM 1240 C CA . GLY A 1 163 ? 7.096 10.667 0.094 1.00 89.88 163 GLY A CA 1
ATOM 1241 C C . GLY A 1 163 ? 7.522 11.987 -0.546 1.00 89.88 163 GLY A C 1
ATOM 1242 O O . GLY A 1 163 ? 8.351 11.981 -1.447 1.00 89.88 163 GLY A O 1
ATOM 1243 N N . LEU A 1 164 ? 7.045 13.124 -0.027 1.00 90.69 164 LEU A N 1
ATOM 1244 C CA . LEU A 1 164 ? 7.458 14.456 -0.493 1.00 90.69 164 LEU A CA 1
ATOM 1245 C C . LEU A 1 164 ? 8.925 14.784 -0.178 1.00 90.69 164 LEU A C 1
ATOM 1247 O O . LEU A 1 164 ? 9.535 15.601 -0.864 1.00 90.69 164 LEU A O 1
ATOM 1251 N N . LEU A 1 165 ? 9.496 14.197 0.878 1.00 90.12 165 LEU A N 1
ATOM 1252 C CA . LEU A 1 165 ? 10.925 14.328 1.178 1.00 90.12 165 LEU A CA 1
ATOM 1253 C C . LEU A 1 165 ? 11.767 13.439 0.262 1.00 90.12 165 LEU A C 1
ATOM 1255 O O . LEU A 1 165 ? 12.819 13.870 -0.200 1.00 90.12 165 LEU A O 1
ATOM 1259 N N . VAL A 1 166 ? 11.287 12.227 -0.010 1.00 83.25 166 VAL A N 1
ATOM 1260 C CA . VAL A 1 166 ? 11.913 11.257 -0.911 1.00 83.25 166 VAL A CA 1
ATOM 1261 C C . VAL A 1 166 ? 11.939 11.767 -2.349 1.00 83.25 166 VAL A C 1
ATOM 1263 O O . VAL A 1 166 ? 12.969 11.638 -2.995 1.00 83.25 166 VAL A O 1
ATOM 1266 N N . ASP A 1 167 ? 10.871 12.411 -2.821 1.00 78.62 167 ASP A N 1
ATOM 1267 C CA . ASP A 1 167 ? 10.784 12.987 -4.174 1.00 78.62 167 ASP A CA 1
ATOM 1268 C C . ASP A 1 167 ? 11.868 14.050 -4.448 1.00 78.62 167 ASP A C 1
ATOM 1270 O O . ASP A 1 167 ? 12.290 14.255 -5.581 1.00 78.62 167 ASP A O 1
ATOM 1274 N N . LYS A 1 168 ? 12.392 14.695 -3.396 1.00 83.38 168 LYS A N 1
ATOM 1275 C CA . LYS A 1 168 ? 13.516 15.642 -3.508 1.00 83.38 168 LYS A CA 1
ATOM 1276 C C . LYS A 1 168 ? 14.872 14.959 -3.675 1.00 83.38 168 LYS A C 1
ATOM 1278 O O . LYS A 1 168 ? 15.851 15.628 -4.003 1.00 83.38 168 LYS A O 1
ATOM 1283 N N . VAL A 1 169 ? 14.955 13.665 -3.385 1.00 79.50 169 VAL A N 1
ATOM 1284 C CA . VAL A 1 169 ? 16.171 12.873 -3.524 1.00 79.50 169 VAL A CA 1
ATOM 1285 C C . VAL A 1 169 ? 16.111 12.189 -4.884 1.00 79.50 169 VAL A C 1
ATOM 1287 O O . VAL A 1 169 ? 15.377 11.221 -5.061 1.00 79.50 169 VAL A O 1
ATOM 1290 N N . ASP A 1 170 ? 16.898 12.674 -5.845 1.00 68.56 170 ASP A N 1
ATOM 1291 C CA . ASP A 1 170 ? 16.987 12.063 -7.175 1.00 68.56 170 ASP A CA 1
ATOM 1292 C C . ASP A 1 170 ? 17.784 10.750 -7.113 1.00 68.56 170 ASP A C 1
ATOM 1294 O O . ASP A 1 170 ? 18.974 10.660 -7.427 1.00 68.56 170 ASP A O 1
ATOM 1298 N N . LEU A 1 171 ? 17.122 9.705 -6.625 1.00 66.06 171 LEU A N 1
ATOM 1299 C CA . LEU A 1 171 ? 17.582 8.330 -6.715 1.00 66.06 171 LEU A CA 1
ATOM 1300 C C . LEU A 1 171 ? 17.152 7.816 -8.085 1.00 66.06 171 LEU A C 1
ATOM 1302 O O . LEU A 1 171 ? 16.109 7.182 -8.232 1.00 66.06 171 LEU A O 1
ATOM 1306 N N . GLY A 1 172 ? 17.943 8.171 -9.100 1.00 61.78 172 GLY A N 1
ATOM 1307 C CA . GLY A 1 172 ? 17.652 7.886 -10.501 1.00 61.78 172 GLY A CA 1
ATOM 1308 C C . GLY A 1 172 ? 17.126 6.465 -10.735 1.00 61.78 172 GLY A C 1
ATOM 1309 O O . GLY A 1 172 ? 17.620 5.486 -10.172 1.00 61.78 172 GLY A O 1
ATOM 1310 N N . SER A 1 173 ? 16.128 6.338 -11.609 1.00 67.62 173 SER A N 1
ATOM 1311 C CA . SER A 1 173 ? 15.398 5.087 -11.881 1.00 67.62 173 SER A CA 1
ATOM 1312 C C . SER A 1 173 ? 16.177 4.116 -12.778 1.00 67.62 173 SER A C 1
ATOM 1314 O O . SER A 1 173 ? 15.668 3.624 -13.784 1.00 67.62 173 SER A O 1
ATOM 1316 N N . SER A 1 174 ? 17.446 3.852 -12.456 1.00 77.94 174 SER A N 1
ATOM 1317 C CA . SER A 1 174 ? 18.235 2.895 -13.231 1.00 77.94 174 SER A CA 1
ATOM 1318 C C . SER A 1 174 ? 17.693 1.470 -13.022 1.00 77.94 174 SER A C 1
ATOM 1320 O O . SER A 1 174 ? 17.456 1.076 -11.875 1.00 77.94 174 SER A O 1
ATOM 1322 N N . PRO A 1 175 ? 17.554 0.647 -14.080 1.00 76.44 175 PRO A N 1
ATOM 1323 C CA . PRO A 1 175 ? 17.087 -0.735 -13.942 1.00 76.44 175 PRO A CA 1
ATOM 1324 C C . PRO A 1 175 ? 17.910 -1.565 -12.944 1.00 76.44 175 PRO A C 1
ATOM 1326 O O . PRO A 1 175 ? 17.366 -2.405 -12.231 1.00 76.44 175 PRO A O 1
ATOM 1329 N N . LYS A 1 176 ? 19.219 -1.289 -12.833 1.00 83.56 176 LYS A N 1
ATOM 1330 C CA . LYS A 1 176 ? 20.117 -1.939 -11.863 1.00 83.56 176 LYS A CA 1
ATOM 1331 C C . LYS A 1 176 ? 19.761 -1.591 -10.414 1.00 83.56 176 LYS A C 1
ATOM 1333 O O . LYS A 1 176 ? 19.757 -2.482 -9.568 1.00 83.56 176 LYS A O 1
ATOM 1338 N N . LEU A 1 177 ? 19.452 -0.322 -10.132 1.00 84.56 177 LEU A N 1
ATOM 1339 C CA . LEU A 1 177 ? 19.021 0.114 -8.801 1.00 84.56 177 LEU A CA 1
ATOM 1340 C C . LEU A 1 177 ? 17.676 -0.520 -8.435 1.00 84.56 177 LEU A C 1
ATOM 1342 O O . LEU A 1 177 ? 17.549 -1.086 -7.353 1.00 84.56 177 LEU A O 1
ATOM 1346 N N . VAL A 1 178 ? 16.709 -0.492 -9.359 1.00 84.50 178 VAL A N 1
ATOM 1347 C CA . VAL A 1 178 ? 15.385 -1.108 -9.169 1.00 84.50 178 VAL A CA 1
ATOM 1348 C C . VAL A 1 178 ? 15.522 -2.604 -8.878 1.00 84.50 178 VAL A C 1
ATOM 1350 O O . VAL A 1 178 ? 14.934 -3.092 -7.916 1.00 84.50 178 VAL A O 1
ATOM 1353 N N . ALA A 1 179 ? 16.353 -3.325 -9.637 1.00 85.12 179 ALA A N 1
ATOM 1354 C CA . ALA A 1 179 ? 16.636 -4.738 -9.386 1.00 85.12 179 ALA A CA 1
ATOM 1355 C C . ALA A 1 179 ? 17.255 -4.979 -7.995 1.00 85.12 179 ALA A C 1
ATOM 1357 O O . ALA A 1 179 ? 16.853 -5.906 -7.293 1.00 85.12 179 ALA A O 1
ATOM 1358 N N . GLY A 1 180 ? 18.188 -4.125 -7.561 1.00 88.38 180 GLY A N 1
ATOM 1359 C CA . GLY A 1 180 ? 18.749 -4.181 -6.209 1.00 88.38 180 GLY A CA 1
ATOM 1360 C C . GLY A 1 180 ? 17.693 -3.966 -5.118 1.00 88.38 180 GLY A C 1
ATOM 1361 O O . GLY A 1 180 ? 17.643 -4.721 -4.149 1.00 88.38 180 GLY A O 1
ATOM 1362 N N . LEU A 1 181 ? 16.802 -2.987 -5.291 1.00 89.44 181 LEU A N 1
ATOM 1363 C CA . LEU A 1 181 ? 15.724 -2.692 -4.339 1.00 89.44 181 LEU A CA 1
ATOM 1364 C C . LEU A 1 181 ? 14.647 -3.792 -4.296 1.00 89.44 181 LEU A C 1
ATOM 1366 O O . LEU A 1 181 ? 14.092 -4.063 -3.227 1.00 89.44 181 LEU A O 1
ATOM 1370 N N . LEU A 1 182 ? 14.417 -4.504 -5.403 1.00 88.81 182 LEU A N 1
ATOM 1371 C CA . LEU A 1 182 ? 13.579 -5.708 -5.419 1.00 88.81 182 LEU A CA 1
ATOM 1372 C C . LEU A 1 182 ? 14.173 -6.822 -4.543 1.00 88.81 182 LEU A C 1
ATOM 1374 O O . LEU A 1 182 ? 13.444 -7.457 -3.780 1.00 88.81 182 LEU A O 1
ATOM 1378 N N . LEU A 1 183 ? 15.496 -7.029 -4.586 1.00 91.19 183 LEU A N 1
ATOM 1379 C CA . LEU A 1 183 ? 16.173 -7.989 -3.704 1.00 91.19 183 LEU A CA 1
ATOM 1380 C C . LEU A 1 183 ? 16.085 -7.571 -2.232 1.00 91.19 183 LEU A C 1
ATOM 1382 O O . LEU A 1 183 ? 15.847 -8.416 -1.369 1.00 91.19 183 LEU A O 1
ATOM 1386 N N . VAL A 1 184 ? 16.218 -6.273 -1.943 1.00 92.31 184 VAL A N 1
ATOM 1387 C CA . VAL A 1 184 ? 16.014 -5.733 -0.588 1.00 92.31 184 VAL A CA 1
ATOM 1388 C C . VAL A 1 184 ? 14.588 -6.005 -0.110 1.00 92.31 184 VAL A C 1
ATOM 1390 O O . VAL A 1 184 ? 14.397 -6.502 0.998 1.00 92.31 184 VAL A O 1
ATOM 1393 N N . THR A 1 185 ? 13.585 -5.756 -0.952 1.00 91.75 185 THR A N 1
ATOM 1394 C CA . THR A 1 185 ? 12.181 -6.067 -0.650 1.00 91.75 185 THR A CA 1
ATOM 1395 C C . THR A 1 185 ? 11.985 -7.552 -0.344 1.00 91.75 185 THR A C 1
ATOM 1397 O O . THR A 1 185 ? 11.350 -7.897 0.653 1.00 91.75 185 THR A O 1
ATOM 1400 N N . ALA A 1 186 ? 12.562 -8.438 -1.160 1.00 92.31 186 ALA A N 1
ATOM 1401 C CA . ALA A 1 186 ? 12.498 -9.879 -0.935 1.00 92.31 186 ALA A CA 1
ATOM 1402 C C . ALA A 1 186 ? 13.137 -10.272 0.409 1.00 92.31 186 ALA A C 1
ATOM 1404 O O . ALA A 1 186 ? 12.548 -11.037 1.172 1.00 92.31 186 ALA A O 1
ATOM 1405 N N . ALA A 1 187 ? 14.300 -9.702 0.742 1.00 94.19 187 ALA A N 1
ATOM 1406 C CA . ALA A 1 187 ? 14.963 -9.932 2.022 1.00 94.19 187 ALA A CA 1
ATOM 1407 C C . ALA A 1 187 ? 14.112 -9.456 3.213 1.00 94.19 187 ALA A C 1
ATOM 1409 O O . ALA A 1 187 ? 13.979 -10.186 4.197 1.00 94.19 187 ALA A O 1
ATOM 1410 N N . ILE A 1 188 ? 13.485 -8.277 3.113 1.00 94.06 188 ILE A N 1
ATOM 1411 C CA . ILE A 1 188 ? 12.571 -7.740 4.136 1.00 94.06 188 ILE A CA 1
ATOM 1412 C C . ILE A 1 188 ? 11.378 -8.679 4.341 1.00 94.06 188 ILE A C 1
ATOM 1414 O O . ILE A 1 188 ? 11.047 -9.013 5.480 1.00 94.06 188 ILE A O 1
ATOM 1418 N N . LEU A 1 189 ? 10.763 -9.160 3.259 1.00 92.19 189 LEU A N 1
ATOM 1419 C CA . LEU A 1 189 ? 9.638 -10.092 3.337 1.00 92.19 189 LEU A CA 1
ATOM 1420 C C . LEU A 1 189 ? 10.036 -11.400 4.012 1.00 92.19 189 LEU A C 1
ATOM 1422 O O . LEU A 1 189 ? 9.367 -11.819 4.957 1.00 92.19 189 LEU A O 1
ATOM 1426 N N . VAL A 1 190 ? 11.153 -12.003 3.596 1.0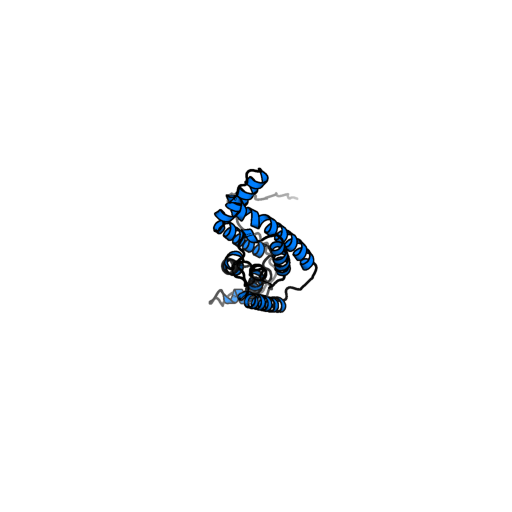0 93.69 190 VAL A N 1
ATOM 1427 C CA . VAL A 1 190 ? 11.676 -13.235 4.201 1.00 93.69 190 VAL A CA 1
ATOM 1428 C C . VAL A 1 190 ? 11.979 -13.027 5.684 1.00 93.69 190 VAL A C 1
ATOM 1430 O O . VAL A 1 190 ? 11.576 -13.852 6.504 1.00 93.69 190 VAL A O 1
ATOM 1433 N N . ALA A 1 191 ? 12.612 -11.916 6.061 1.00 93.94 191 ALA A N 1
ATOM 1434 C CA . ALA A 1 191 ? 12.874 -11.600 7.462 1.00 93.94 191 ALA A CA 1
ATOM 1435 C C . ALA A 1 191 ? 11.568 -11.435 8.260 1.00 93.94 191 ALA A C 1
ATOM 1437 O O . ALA A 1 191 ? 11.411 -12.011 9.338 1.00 93.94 191 ALA A O 1
ATOM 1438 N N . SER A 1 192 ? 10.592 -10.716 7.701 1.00 93.38 192 SER A N 1
ATOM 1439 C CA . SER A 1 192 ? 9.291 -10.490 8.337 1.00 93.38 192 SER A CA 1
ATOM 1440 C C . SER A 1 192 ? 8.406 -11.734 8.389 1.00 93.38 192 SER A C 1
ATOM 1442 O O . SER A 1 192 ? 7.514 -11.819 9.230 1.00 93.38 192 SER A O 1
ATOM 1444 N N . SER A 1 193 ? 8.686 -12.744 7.558 1.00 89.38 193 SER A N 1
ATOM 1445 C CA . SER A 1 193 ? 7.915 -13.987 7.498 1.00 89.38 193 SER A CA 1
ATOM 1446 C C . SER A 1 193 ? 7.950 -14.788 8.797 1.00 89.38 193 SER A C 1
ATOM 1448 O O . SER A 1 193 ? 7.114 -15.669 8.962 1.00 89.38 193 SER A O 1
ATOM 1450 N N . ARG A 1 194 ? 8.864 -14.484 9.727 1.00 90.06 194 ARG A N 1
ATOM 1451 C CA . ARG A 1 194 ? 8.941 -15.081 11.073 1.00 90.06 194 ARG A CA 1
ATOM 1452 C C . ARG A 1 194 ? 8.384 -14.176 12.175 1.00 90.06 194 ARG A C 1
ATOM 1454 O O . ARG A 1 194 ? 8.343 -14.585 13.329 1.00 90.06 194 ARG A O 1
ATOM 1461 N N . LEU A 1 195 ? 7.968 -12.963 11.823 1.00 92.44 195 LEU A N 1
ATOM 1462 C CA . LEU A 1 195 ? 7.366 -11.994 12.731 1.00 92.44 195 LEU A CA 1
ATOM 1463 C C . LEU A 1 195 ? 5.838 -12.153 12.752 1.00 92.44 195 LEU A C 1
ATOM 1465 O O . LEU A 1 195 ? 5.265 -13.030 12.097 1.00 92.44 195 LEU A O 1
ATOM 1469 N N . GLY A 1 196 ? 5.176 -11.301 13.523 1.00 85.50 196 GLY A N 1
ATOM 1470 C CA . GLY A 1 196 ? 3.735 -11.325 13.745 1.00 85.50 196 GLY A CA 1
ATOM 1471 C C . GLY A 1 196 ? 3.395 -11.472 15.222 1.00 85.50 196 GLY A C 1
ATOM 1472 O O . GLY A 1 196 ? 4.234 -11.824 16.050 1.00 85.50 196 GLY A O 1
ATOM 1473 N N . GLY A 1 197 ? 2.148 -11.168 15.561 1.00 89.88 197 GLY A N 1
ATOM 1474 C CA . GLY A 1 197 ? 1.651 -11.256 16.929 1.00 89.88 197 GLY A CA 1
ATOM 1475 C C . GLY A 1 197 ? 0.149 -11.504 16.988 1.00 89.88 197 GLY A C 1
ATOM 1476 O O . GLY A 1 197 ? -0.485 -11.833 15.991 1.00 89.88 197 GLY A O 1
ATOM 1477 N N . GLY A 1 198 ? -0.433 -11.354 18.178 1.00 90.56 198 GLY A N 1
ATOM 1478 C CA . GLY A 1 198 ? -1.862 -11.592 18.418 1.00 90.56 198 GLY A CA 1
ATOM 1479 C C . GLY A 1 198 ? -2.762 -10.369 18.225 1.00 90.56 198 GLY A C 1
ATOM 1480 O O . GLY A 1 198 ? -3.957 -10.447 18.509 1.00 90.56 198 GLY A O 1
ATOM 1481 N N . THR A 1 199 ? -2.219 -9.230 17.785 1.00 91.25 199 THR A N 1
ATOM 1482 C CA . THR A 1 199 ? -2.965 -7.964 17.748 1.00 91.25 199 THR A CA 1
ATOM 1483 C C . THR A 1 199 ? -3.867 -7.898 16.515 1.00 91.25 199 THR A C 1
ATOM 1485 O O . THR A 1 199 ? -3.368 -7.904 15.393 1.00 91.25 199 THR A O 1
ATOM 1488 N N . GLY A 1 200 ? -5.183 -7.810 16.725 1.00 90.12 200 GLY A N 1
ATOM 1489 C CA . GLY A 1 200 ? -6.163 -7.528 15.665 1.00 90.12 200 GLY A CA 1
ATOM 1490 C C . GLY A 1 200 ? -6.457 -6.035 15.494 1.00 90.12 200 GLY A C 1
ATOM 1491 O O . GLY A 1 200 ? -5.874 -5.195 16.185 1.00 90.12 200 GLY A O 1
ATOM 1492 N N . TYR A 1 201 ? -7.421 -5.696 14.634 1.00 87.38 201 TYR A N 1
ATOM 1493 C CA . TYR A 1 201 ? -7.780 -4.303 14.320 1.00 87.38 201 TYR A CA 1
ATOM 1494 C C . TYR A 1 201 ? -8.084 -3.415 15.540 1.00 87.38 201 TYR A C 1
ATOM 1496 O O . TYR A 1 201 ? -7.609 -2.280 15.599 1.00 87.38 201 TYR A O 1
ATOM 1504 N N . ARG A 1 202 ? -8.785 -3.930 16.565 1.00 87.94 202 ARG A N 1
ATOM 1505 C CA . ARG A 1 202 ? -9.080 -3.164 17.801 1.00 87.94 202 ARG A CA 1
ATOM 1506 C C . ARG A 1 202 ? -7.822 -2.709 18.541 1.00 87.94 202 ARG A C 1
ATOM 1508 O O . ARG A 1 202 ? -7.839 -1.690 19.221 1.00 87.94 202 ARG A O 1
ATOM 1515 N N . GLY A 1 203 ? -6.738 -3.469 18.418 1.00 86.50 203 GLY A N 1
ATOM 1516 C CA . GLY A 1 203 ? -5.476 -3.200 19.093 1.00 86.50 203 GLY A CA 1
ATOM 1517 C C . GLY A 1 203 ? -4.486 -2.396 18.258 1.00 86.50 203 GLY A C 1
ATOM 1518 O O . GLY A 1 203 ? -3.362 -2.222 18.721 1.00 86.50 203 GLY A O 1
ATOM 1519 N N . MET A 1 204 ? -4.848 -1.930 17.053 1.00 86.94 204 MET A N 1
ATOM 1520 C CA . MET A 1 204 ? -3.910 -1.299 16.120 1.00 86.94 204 MET A CA 1
ATOM 1521 C C . MET A 1 204 ? -3.199 -0.102 16.769 1.00 86.94 204 MET A C 1
ATOM 1523 O O . MET A 1 204 ? -1.980 -0.142 16.958 1.00 86.94 204 MET A O 1
ATOM 1527 N N . GLY A 1 205 ? -3.962 0.894 17.229 1.00 89.31 205 GLY A N 1
ATOM 1528 C CA . GLY A 1 205 ? -3.443 2.049 17.966 1.00 89.31 205 GLY A CA 1
ATOM 1529 C C . GLY A 1 205 ? -2.468 2.919 17.157 1.00 89.31 205 GLY A C 1
ATOM 1530 O O . GLY A 1 205 ? -1.984 2.555 16.087 1.00 89.31 205 GLY A O 1
ATOM 1531 N N . TRP A 1 206 ? -2.150 4.107 17.668 1.00 92.00 206 TRP A N 1
ATOM 1532 C CA . TRP A 1 206 ? -1.447 5.126 16.872 1.00 92.00 206 TRP A CA 1
ATOM 1533 C C . TRP A 1 206 ? 0.027 4.780 16.640 1.00 92.00 206 TRP A C 1
ATOM 1535 O O . TRP A 1 206 ? 0.568 5.079 15.581 1.00 92.00 206 TRP A O 1
ATOM 1545 N N . LYS A 1 207 ? 0.660 4.073 17.590 1.00 92.81 207 LYS A N 1
ATOM 1546 C CA . LYS A 1 207 ? 2.057 3.618 17.476 1.00 92.81 207 LYS A CA 1
ATOM 1547 C C . LYS A 1 207 ? 2.280 2.762 16.226 1.00 92.81 207 LYS A C 1
ATOM 1549 O O . LYS A 1 207 ? 3.271 2.955 15.531 1.00 92.81 207 LYS A O 1
ATOM 1554 N N . ARG A 1 208 ? 1.347 1.854 15.911 1.00 94.31 208 ARG A N 1
ATOM 1555 C CA . ARG A 1 208 ? 1.441 1.011 14.708 1.00 94.31 208 ARG A CA 1
ATOM 1556 C C . ARG A 1 208 ? 1.182 1.813 13.442 1.00 94.31 208 ARG A C 1
ATOM 1558 O O . ARG A 1 208 ? 1.916 1.642 12.479 1.00 94.31 208 ARG A O 1
ATOM 1565 N N . GLY A 1 209 ? 0.225 2.744 13.476 1.00 95.06 209 GLY A N 1
ATOM 1566 C CA . GLY A 1 209 ? 0.005 3.697 12.382 1.00 95.06 209 GLY A CA 1
ATOM 1567 C C . GLY A 1 209 ? 1.261 4.503 12.035 1.00 95.06 209 GLY A C 1
ATOM 1568 O O . GLY A 1 209 ? 1.576 4.662 10.861 1.00 95.06 209 GLY A O 1
ATOM 1569 N N . ILE A 1 210 ? 2.032 4.936 13.040 1.00 96.38 210 ILE A N 1
ATOM 1570 C CA . ILE A 1 210 ? 3.307 5.639 12.823 1.00 96.38 210 ILE A CA 1
ATOM 1571 C C . ILE A 1 210 ? 4.327 4.736 12.125 1.00 96.38 210 ILE A C 1
ATOM 1573 O O . ILE A 1 210 ? 4.882 5.119 11.099 1.00 96.38 210 ILE A O 1
ATOM 1577 N N . VAL A 1 211 ? 4.555 3.531 12.655 1.00 95.75 211 VAL A N 1
ATOM 1578 C CA . VAL A 1 211 ? 5.535 2.582 12.098 1.00 95.75 211 VAL A CA 1
ATOM 1579 C C . VAL A 1 211 ? 5.179 2.201 10.660 1.00 95.75 211 VAL A C 1
ATOM 1581 O O . VAL A 1 211 ? 6.036 2.264 9.781 1.00 95.75 211 VAL A O 1
ATOM 1584 N N . ILE A 1 212 ? 3.912 1.865 10.406 1.00 96.50 212 ILE A N 1
ATOM 1585 C CA . ILE A 1 212 ? 3.426 1.492 9.074 1.00 96.50 212 ILE A CA 1
ATOM 1586 C C . ILE A 1 212 ? 3.498 2.690 8.119 1.00 96.50 212 ILE A C 1
ATOM 1588 O O . ILE A 1 212 ? 3.933 2.524 6.986 1.00 96.50 212 ILE A O 1
ATOM 1592 N N . GLY A 1 213 ? 3.142 3.899 8.564 1.00 96.50 213 GLY A N 1
ATOM 1593 C CA . GLY A 1 213 ? 3.209 5.111 7.743 1.00 96.50 213 GLY A CA 1
ATOM 1594 C C . GLY A 1 213 ? 4.621 5.500 7.321 1.00 96.50 213 GLY A C 1
ATOM 1595 O O . GLY A 1 213 ? 4.854 5.811 6.156 1.00 96.50 213 GLY A O 1
ATOM 1596 N N . LEU A 1 214 ? 5.579 5.448 8.252 1.00 95.94 214 LEU A N 1
ATOM 1597 C CA . LEU A 1 214 ? 6.991 5.692 7.943 1.00 95.94 214 LEU A CA 1
ATOM 1598 C C . LEU A 1 214 ? 7.527 4.645 6.958 1.00 95.94 214 LEU A C 1
ATOM 1600 O O . LEU A 1 214 ? 8.179 4.997 5.977 1.00 95.94 214 LEU A O 1
ATOM 1604 N N . ALA A 1 215 ? 7.201 3.370 7.185 1.00 95.62 215 ALA A N 1
ATOM 1605 C CA . ALA A 1 215 ? 7.570 2.274 6.296 1.00 95.62 215 ALA A CA 1
ATOM 1606 C C . ALA A 1 215 ? 6.958 2.436 4.892 1.00 95.62 215 ALA A C 1
ATOM 1608 O O . ALA A 1 215 ? 7.658 2.306 3.890 1.00 95.62 215 ALA A O 1
ATOM 1609 N N . GLN A 1 216 ? 5.675 2.793 4.802 1.00 95.62 216 GLN A N 1
ATOM 1610 C CA . GLN A 1 216 ? 4.990 3.045 3.534 1.00 95.62 216 GLN A CA 1
ATOM 1611 C C . GLN A 1 216 ? 5.604 4.223 2.769 1.00 95.62 216 GLN A C 1
ATOM 1613 O O . GLN A 1 216 ? 5.720 4.155 1.548 1.00 95.62 216 GLN A O 1
ATOM 1618 N N . GLY A 1 217 ? 6.037 5.271 3.476 1.00 92.62 217 GLY A N 1
ATOM 1619 C CA . GLY A 1 217 ? 6.761 6.399 2.891 1.00 92.62 217 GLY A CA 1
ATOM 1620 C C . GLY A 1 217 ? 8.072 5.993 2.211 1.00 92.62 217 GLY A C 1
ATOM 1621 O O . GLY A 1 217 ? 8.368 6.467 1.119 1.00 92.62 217 GLY A O 1
ATOM 1622 N N . ILE A 1 218 ? 8.823 5.053 2.797 1.00 90.38 218 ILE A N 1
ATOM 1623 C CA . ILE A 1 218 ? 10.017 4.457 2.163 1.00 90.38 218 ILE A CA 1
ATOM 1624 C C . ILE A 1 218 ? 9.626 3.647 0.915 1.00 90.38 218 ILE A C 1
ATOM 1626 O O . ILE A 1 218 ? 10.371 3.593 -0.061 1.00 90.38 218 ILE A O 1
ATOM 1630 N N . GLY A 1 219 ? 8.423 3.068 0.903 1.00 89.81 219 GLY A N 1
ATOM 1631 C CA . GLY A 1 219 ? 7.855 2.356 -0.243 1.00 89.81 219 GLY A CA 1
ATOM 1632 C C . GLY A 1 219 ? 7.609 3.201 -1.497 1.00 89.81 219 GLY A C 1
ATOM 1633 O O . GLY A 1 219 ? 7.212 2.644 -2.517 1.00 89.81 219 GLY A O 1
ATOM 1634 N N . VAL A 1 220 ? 7.833 4.519 -1.449 1.00 86.62 220 VAL A N 1
ATOM 1635 C CA . VAL A 1 220 ? 7.802 5.396 -2.631 1.00 86.62 220 VAL A CA 1
ATOM 1636 C C . VAL A 1 220 ? 8.986 5.124 -3.567 1.00 86.62 220 VAL A C 1
ATOM 1638 O O . VAL A 1 220 ? 8.867 5.353 -4.769 1.00 86.62 220 VAL A O 1
ATOM 1641 N N . PHE A 1 221 ? 10.102 4.588 -3.056 1.00 84.62 221 PHE A N 1
ATOM 1642 C CA . PHE A 1 221 ? 11.267 4.287 -3.887 1.00 84.62 221 PHE A CA 1
ATOM 1643 C C . PHE A 1 221 ? 10.961 3.249 -4.981 1.00 84.62 221 PHE A C 1
ATOM 1645 O O . PHE A 1 221 ? 10.436 2.172 -4.670 1.00 84.62 221 PHE A O 1
ATOM 1652 N N . PRO A 1 222 ? 11.347 3.508 -6.249 1.00 79.31 222 PRO A N 1
ATOM 1653 C CA . PRO A 1 222 ? 11.188 2.540 -7.331 1.00 79.31 222 PRO A CA 1
ATOM 1654 C C . PRO A 1 222 ? 11.875 1.208 -6.997 1.00 79.31 222 PRO A C 1
ATOM 1656 O O . PRO A 1 222 ? 13.074 1.172 -6.750 1.00 79.31 222 PRO A O 1
ATOM 1659 N N . GLY A 1 223 ? 11.129 0.100 -6.992 1.00 83.31 223 GLY A N 1
ATOM 1660 C CA . GLY A 1 223 ? 11.650 -1.231 -6.644 1.00 83.31 223 GLY A CA 1
ATOM 1661 C C . GLY A 1 223 ? 11.459 -1.642 -5.181 1.00 83.31 223 GLY A C 1
ATOM 1662 O O . GLY A 1 223 ? 11.622 -2.822 -4.872 1.00 83.31 223 GLY A O 1
ATOM 1663 N N . ILE A 1 224 ? 11.035 -0.736 -4.291 1.00 90.25 224 ILE A N 1
ATOM 1664 C CA . ILE A 1 224 ? 10.469 -1.137 -2.997 1.00 90.25 224 ILE A CA 1
ATOM 1665 C C . ILE A 1 224 ? 8.990 -1.489 -3.191 1.00 90.25 224 ILE A C 1
ATOM 1667 O O . ILE A 1 224 ? 8.238 -0.775 -3.855 1.00 90.25 224 ILE A O 1
ATOM 1671 N N . SER A 1 225 ? 8.547 -2.626 -2.651 1.00 92.12 225 SER A N 1
ATOM 1672 C CA . SER A 1 225 ? 7.123 -2.986 -2.675 1.00 92.12 225 SER A CA 1
ATOM 1673 C C . SER A 1 225 ? 6.366 -2.255 -1.570 1.00 92.12 225 SER A C 1
ATOM 1675 O O . SER A 1 225 ? 6.614 -2.519 -0.394 1.00 92.12 225 SER A O 1
ATOM 1677 N N . ARG A 1 226 ? 5.407 -1.389 -1.932 1.00 91.81 226 ARG A N 1
ATOM 1678 C CA . ARG A 1 226 ? 4.536 -0.698 -0.963 1.00 91.81 226 ARG A CA 1
ATOM 1679 C C . ARG A 1 226 ? 3.767 -1.678 -0.078 1.00 91.81 226 ARG A C 1
ATOM 1681 O O . ARG A 1 226 ? 3.821 -1.546 1.136 1.00 91.81 226 ARG A O 1
ATOM 1688 N N . SER A 1 227 ? 3.097 -2.668 -0.670 1.00 91.69 227 SER A N 1
ATOM 1689 C CA . SER A 1 227 ? 2.386 -3.709 0.083 1.00 91.69 227 SER A CA 1
ATOM 1690 C C . SER A 1 227 ? 3.355 -4.561 0.902 1.00 91.69 227 SER A C 1
ATOM 1692 O O . SER A 1 227 ? 3.102 -4.844 2.065 1.00 91.69 227 SER A O 1
ATOM 1694 N N . GLY A 1 228 ? 4.516 -4.912 0.343 1.00 93.56 228 GLY A N 1
ATOM 1695 C CA . GLY A 1 228 ? 5.515 -5.706 1.058 1.00 93.56 228 GLY A CA 1
ATOM 1696 C C . GLY A 1 228 ? 6.036 -5.008 2.314 1.00 93.56 228 GLY A C 1
ATOM 1697 O O . GLY A 1 228 ? 6.026 -5.595 3.392 1.00 93.56 228 GLY A O 1
ATOM 1698 N N . ILE A 1 229 ? 6.440 -3.740 2.200 1.00 95.00 229 ILE A N 1
ATOM 1699 C CA . ILE A 1 229 ? 7.013 -2.995 3.324 1.00 95.00 229 ILE A CA 1
ATOM 1700 C C . ILE A 1 229 ? 5.968 -2.674 4.404 1.00 95.00 229 ILE A C 1
ATOM 1702 O O . ILE A 1 229 ? 6.304 -2.700 5.588 1.00 95.00 229 ILE A O 1
ATOM 1706 N N . THR A 1 230 ? 4.701 -2.441 4.039 1.00 95.31 230 THR A N 1
ATOM 1707 C CA . THR A 1 230 ? 3.621 -2.213 5.014 1.00 95.31 230 THR A CA 1
ATOM 1708 C C . THR A 1 230 ? 3.204 -3.490 5.730 1.00 95.31 230 THR A C 1
ATOM 1710 O O . THR A 1 230 ? 3.061 -3.456 6.952 1.00 95.31 230 THR A O 1
ATOM 1713 N N . ILE A 1 231 ? 3.095 -4.618 5.018 1.00 94.94 231 ILE A N 1
ATOM 1714 C CA . ILE A 1 231 ? 2.850 -5.938 5.618 1.00 94.94 231 ILE A CA 1
ATOM 1715 C C . ILE A 1 231 ? 3.979 -6.267 6.597 1.00 94.94 231 ILE A C 1
ATOM 1717 O O . ILE A 1 231 ? 3.727 -6.573 7.764 1.00 94.94 231 ILE A O 1
ATOM 1721 N N . SER A 1 232 ? 5.237 -6.142 6.164 1.00 96.19 232 SER A N 1
ATOM 1722 C CA . SER A 1 232 ? 6.402 -6.415 7.009 1.00 96.19 232 SER A CA 1
ATOM 1723 C C . SER A 1 232 ? 6.451 -5.518 8.246 1.00 96.19 232 SER A C 1
ATOM 1725 O O . SER A 1 232 ? 6.705 -6.014 9.345 1.00 96.19 232 SER A O 1
ATOM 1727 N N . ALA A 1 233 ? 6.159 -4.221 8.105 1.00 96.38 233 ALA A N 1
ATOM 1728 C CA . ALA A 1 233 ? 6.068 -3.291 9.230 1.00 96.38 233 ALA A CA 1
ATOM 1729 C C . ALA A 1 233 ? 4.906 -3.636 10.177 1.00 96.38 233 ALA A C 1
ATOM 1731 O O . ALA A 1 233 ? 5.066 -3.595 11.399 1.00 96.38 233 ALA A O 1
ATOM 1732 N N . GLY A 1 234 ? 3.756 -4.035 9.631 1.00 95.69 234 GLY A N 1
ATOM 1733 C CA . GLY A 1 234 ? 2.603 -4.507 10.391 1.00 95.69 234 GLY A CA 1
ATOM 17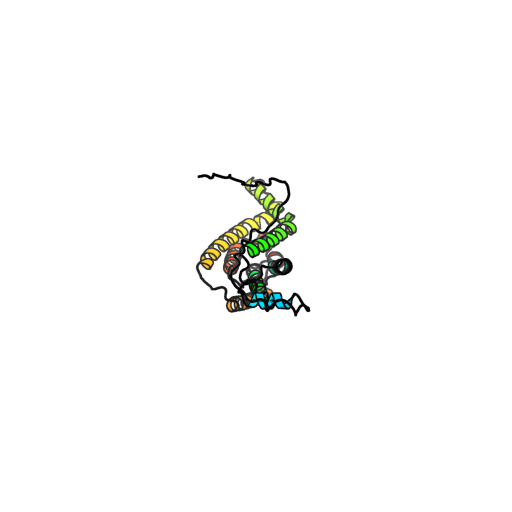34 C C . GLY A 1 234 ? 2.943 -5.728 11.246 1.00 95.69 234 GLY A C 1
ATOM 1735 O O . GLY A 1 234 ? 2.732 -5.707 12.462 1.00 95.69 234 GLY A O 1
ATOM 1736 N N . LEU A 1 235 ? 3.559 -6.747 10.642 1.00 95.69 235 LEU A N 1
ATOM 1737 C CA . LEU A 1 235 ? 4.026 -7.953 11.332 1.00 95.69 235 LEU A CA 1
ATOM 1738 C C . LEU A 1 235 ? 5.083 -7.642 12.394 1.00 95.69 235 LEU A C 1
ATOM 1740 O O . LEU A 1 235 ? 4.987 -8.136 13.519 1.00 95.69 235 LEU A O 1
ATOM 1744 N N . ALA A 1 236 ? 6.057 -6.787 12.074 1.00 95.50 236 ALA A N 1
ATOM 1745 C CA . ALA A 1 236 ? 7.077 -6.340 13.022 1.00 95.50 236 ALA A CA 1
ATOM 1746 C C . ALA A 1 236 ? 6.474 -5.569 14.209 1.00 95.50 236 ALA A C 1
ATOM 1748 O O . ALA A 1 236 ? 6.994 -5.629 15.320 1.00 95.50 236 ALA A O 1
ATOM 1749 N N . SER A 1 237 ? 5.339 -4.896 14.002 1.00 94.62 237 SER A N 1
ATOM 1750 C CA . SER A 1 237 ? 4.582 -4.221 15.061 1.00 94.62 237 SER A CA 1
ATOM 1751 C C . SER A 1 237 ? 3.658 -5.153 15.873 1.00 94.62 237 SER A C 1
ATOM 1753 O O . SER A 1 237 ? 2.936 -4.699 16.770 1.00 94.62 237 SER A O 1
ATOM 1755 N N . GLY A 1 238 ? 3.663 -6.459 15.578 1.00 93.75 238 GLY A N 1
ATOM 1756 C CA . GLY A 1 238 ? 2.911 -7.484 16.304 1.00 93.75 238 GLY A CA 1
ATOM 1757 C C . GLY A 1 238 ? 1.449 -7.647 15.873 1.00 93.75 238 GLY A C 1
ATOM 1758 O O . GLY A 1 238 ? 0.642 -8.147 16.668 1.00 93.75 238 GLY A O 1
ATOM 1759 N N . LEU A 1 239 ? 1.090 -7.207 14.660 1.00 94.25 239 LEU A N 1
ATOM 1760 C CA . LEU A 1 239 ? -0.204 -7.539 14.054 1.00 94.25 239 LEU A CA 1
ATOM 1761 C C . LEU A 1 239 ? -0.280 -9.031 13.709 1.00 94.25 239 LEU A C 1
ATOM 1763 O O . LEU A 1 239 ? 0.741 -9.676 13.444 1.00 94.25 239 LEU A O 1
ATOM 1767 N N . LYS A 1 240 ? -1.501 -9.569 13.705 1.00 94.38 240 LYS A N 1
ATOM 1768 C CA . LYS A 1 240 ? -1.776 -10.876 13.098 1.00 94.38 240 LYS A CA 1
ATOM 1769 C C . LYS A 1 240 ? -1.507 -10.819 11.595 1.00 94.38 240 LYS A C 1
ATOM 1771 O O . LYS A 1 240 ? -1.577 -9.749 10.991 1.00 94.38 240 LYS A O 1
ATOM 1776 N N . ARG A 1 241 ? -1.219 -11.969 10.987 1.00 90.88 241 ARG A N 1
ATOM 1777 C CA . ARG A 1 241 ? -0.858 -12.038 9.563 1.00 90.88 241 ARG A CA 1
ATOM 1778 C C . ARG A 1 241 ? -1.999 -11.613 8.662 1.00 90.88 241 ARG A C 1
ATOM 1780 O O . ARG A 1 241 ? -1.774 -10.805 7.777 1.00 90.88 241 ARG A O 1
ATOM 1787 N N . GLU A 1 242 ? -3.198 -12.080 8.976 1.00 90.19 242 GLU A N 1
ATOM 1788 C CA . GLU A 1 242 ? -4.430 -11.820 8.228 1.00 90.19 242 GLU A CA 1
ATOM 1789 C C . GLU A 1 242 ? -4.865 -10.349 8.313 1.00 90.19 242 GLU A C 1
ATOM 1791 O O . GLU A 1 242 ? -5.641 -9.871 7.496 1.00 90.19 242 GLU A O 1
ATOM 1796 N N . GLU A 1 243 ? -4.384 -9.635 9.333 1.00 90.62 243 GLU A N 1
ATOM 1797 C CA . GLU A 1 243 ? -4.690 -8.221 9.566 1.00 90.62 243 GLU A CA 1
ATOM 1798 C C . GLU A 1 243 ? -3.637 -7.306 8.929 1.00 90.62 243 GLU A C 1
ATOM 1800 O O . GLU A 1 243 ? -3.905 -6.131 8.673 1.00 90.62 243 GLU A O 1
ATOM 1805 N N . ALA A 1 244 ? -2.422 -7.832 8.736 1.00 89.19 244 ALA A N 1
ATOM 1806 C CA . ALA A 1 244 ? -1.296 -7.115 8.158 1.00 89.19 244 ALA A CA 1
ATOM 1807 C C . ALA A 1 244 ? -1.280 -7.182 6.624 1.00 89.19 244 ALA A C 1
ATOM 1809 O O . ALA A 1 244 ? -0.850 -6.200 6.019 1.00 89.19 244 ALA A O 1
ATOM 1810 N N . GLY A 1 245 ? -1.712 -8.297 6.014 1.00 82.38 245 GLY A N 1
ATOM 1811 C CA . GLY A 1 245 ? -1.659 -8.541 4.567 1.00 82.38 245 GLY A CA 1
ATOM 1812 C C . GLY A 1 245 ? -2.771 -9.426 4.037 1.00 82.38 245 GLY A C 1
ATOM 1813 O O . GLY A 1 245 ? -3.309 -10.238 4.819 1.00 82.38 245 GLY A O 1
#

Solvent-accessible surface area (backbone atoms only — not comparable to full-atom values): 14182 Å² total; per-residue (Å²): 133,89,81,80,91,80,84,89,79,82,82,78,81,86,79,85,84,80,86,81,86,84,92,76,89,79,84,92,83,84,92,77,97,81,84,82,87,89,86,91,79,87,66,88,63,59,67,54,52,61,53,38,69,75,46,91,57,77,77,74,88,45,72,66,56,52,51,52,54,46,53,50,43,60,53,30,64,79,41,66,69,14,34,68,37,50,51,52,51,52,28,55,76,70,70,46,83,80,69,57,69,65,58,58,52,51,49,51,50,52,48,51,50,50,51,50,64,76,42,37,68,59,54,50,50,34,53,51,32,49,53,26,46,76,68,73,64,54,52,80,90,27,46,50,50,52,32,45,47,63,15,50,51,46,14,51,52,37,20,52,56,42,33,60,56,48,70,73,52,86,74,69,90,42,70,69,54,25,55,52,32,38,52,52,40,51,51,49,42,60,62,30,70,78,50,45,38,91,36,49,57,68,63,46,44,58,72,44,14,47,52,26,7,51,38,34,14,59,24,66,44,72,9,32,14,42,61,30,40,28,25,30,37,28,16,70,67,28,21,23,64,81,75,33,93